Protein AF-A0A4Y9Y2D6-F1 (afdb_monomer_lite)

Secondary structure (DSSP, 8-state):
--PPPPPPP------GGG-----TTTTTTS-HHHHHHHHHHSS-------HHHHHHHHHHHHHHHHHHH--SS-HHHHHHHHHHHHHHHHH-THHHHHHHHHHHTTS-SS-------------------PPPPTT-SS-S-SS---HHHHHHHHHHHHHHHHHHHT-HHHHH-HHHHHHHHHHHHHTT----PPP----

Organism: NCBI:txid34475

Sequence (199 aa):
MSNPSDPRSDVFAVQDNATEHVDIGSQAEASGTEIIQSLTEQEEPSIALKKKEKQALKHEIFLKRLEASRSPYSKSHERRLKRKAKEQVAGGLGEMQAAIAALDDELPPAVVQSTTVQDDEEQPSKAKKARPTPGLIGEGKGAPLSKNQRKRALQLEKMRIPMIISNPEFASNPFQTIRTHAQNTLLKHEPSQKPSAEE

Radius of gyration: 34.87 Å; chains: 1; bounding box: 86×79×79 Å

pLDDT: mean 70.77, std 17.7, range [34.12, 96.62]

Structure (mmCIF, N/CA/C/O backbone):
data_AF-A0A4Y9Y2D6-F1
#
_entry.id   AF-A0A4Y9Y2D6-F1
#
loop_
_atom_site.group_PDB
_atom_site.id
_atom_site.type_symbol
_atom_site.label_atom_id
_atom_site.label_alt_id
_atom_site.label_comp_id
_atom_site.label_asym_id
_atom_site.label_entity_id
_atom_site.label_seq_id
_atom_site.pdbx_PDB_ins_code
_atom_site.Cartn_x
_atom_site.Cartn_y
_atom_site.Cartn_z
_atom_site.occupancy
_atom_site.B_iso_or_equiv
_atom_site.auth_seq_id
_atom_site.auth_comp_id
_atom_site.auth_asym_id
_atom_site.auth_atom_id
_atom_site.pdbx_PDB_model_num
ATOM 1 N N . MET A 1 1 ? -20.117 64.651 6.701 1.00 41.00 1 MET A N 1
ATOM 2 C CA . MET A 1 1 ? -20.734 63.383 6.259 1.00 41.00 1 MET A CA 1
ATOM 3 C C . MET A 1 1 ? -19.949 62.259 6.909 1.00 41.00 1 MET A C 1
ATOM 5 O O . MET A 1 1 ? -18.810 62.033 6.528 1.00 41.00 1 MET A O 1
ATOM 9 N N . SER A 1 2 ? -20.495 61.673 7.969 1.00 41.56 2 SER A N 1
ATOM 10 C CA . SER A 1 2 ? -19.844 60.683 8.833 1.00 41.56 2 SER A CA 1
ATOM 11 C C . SER A 1 2 ? -20.734 59.444 8.896 1.00 41.56 2 SER A C 1
ATOM 13 O O . SER A 1 2 ? -21.849 59.536 9.403 1.00 41.56 2 SER A O 1
ATOM 15 N N . ASN A 1 3 ? -20.257 58.318 8.367 1.00 43.16 3 ASN A N 1
ATOM 16 C CA . ASN A 1 3 ? -20.938 57.025 8.461 1.00 43.16 3 ASN A CA 1
ATOM 17 C C . ASN A 1 3 ? -20.405 56.270 9.691 1.00 43.16 3 ASN A C 1
ATOM 19 O O . ASN A 1 3 ? -19.185 56.113 9.783 1.00 43.16 3 ASN A O 1
ATOM 23 N N . PRO A 1 4 ? -21.254 55.784 10.613 1.00 55.84 4 PRO A N 1
ATOM 24 C CA . PRO A 1 4 ? -20.827 54.848 11.643 1.00 55.84 4 PRO A CA 1
ATOM 25 C C . PRO A 1 4 ? -20.831 53.409 11.102 1.00 55.84 4 PRO A C 1
ATOM 27 O O . PRO A 1 4 ? -21.734 52.994 10.379 1.00 55.84 4 PRO A O 1
ATOM 30 N N . SER A 1 5 ? -19.78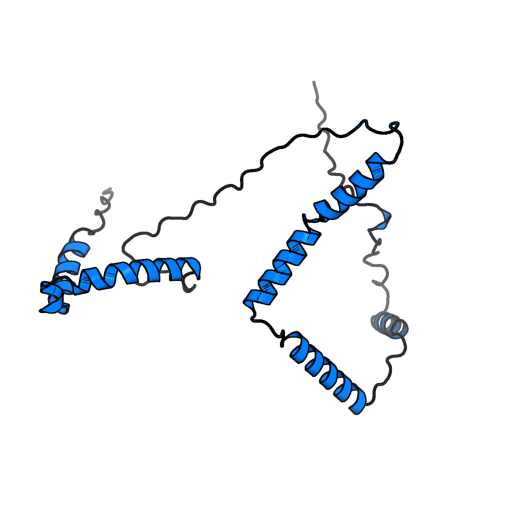0 52.666 11.437 1.00 50.03 5 SER A N 1
ATOM 31 C CA . SER A 1 5 ? -19.602 51.240 11.170 1.00 50.03 5 SER A CA 1
ATOM 32 C C . SER A 1 5 ? -20.243 50.402 12.281 1.00 50.03 5 SER A C 1
ATOM 34 O O . SER A 1 5 ? -19.804 50.503 13.426 1.00 50.03 5 SER A O 1
ATOM 36 N N . ASP A 1 6 ? -21.211 49.548 11.949 1.00 48.69 6 ASP A N 1
ATOM 37 C CA . ASP A 1 6 ? -21.728 48.521 12.865 1.00 48.69 6 ASP A CA 1
ATOM 38 C C . ASP A 1 6 ? -20.814 47.279 12.874 1.00 48.69 6 ASP A C 1
ATOM 40 O O . ASP A 1 6 ? -20.500 46.747 11.801 1.00 48.69 6 ASP A O 1
ATOM 44 N N . PRO A 1 7 ? -20.405 46.756 14.046 1.00 54.75 7 PRO A N 1
ATOM 45 C CA . PRO A 1 7 ? -19.805 45.433 14.145 1.00 54.75 7 PRO A CA 1
ATOM 46 C C . PRO A 1 7 ? -20.902 44.358 14.170 1.00 54.75 7 PRO A C 1
ATOM 48 O O . PRO A 1 7 ? -21.757 44.332 15.052 1.00 54.75 7 PRO A O 1
ATOM 51 N N . ARG A 1 8 ? -20.862 43.438 13.201 1.00 46.88 8 ARG A N 1
ATOM 52 C CA . ARG A 1 8 ? -21.678 42.217 13.202 1.00 46.88 8 ARG A CA 1
ATOM 53 C C . ARG A 1 8 ? -21.225 41.310 14.349 1.00 46.88 8 ARG A C 1
ATOM 55 O O . ARG A 1 8 ? -20.078 40.871 14.359 1.00 46.88 8 ARG A O 1
ATOM 62 N N . SER A 1 9 ? -22.114 41.037 15.298 1.00 54.09 9 SER A N 1
ATOM 63 C CA . SER A 1 9 ? -21.966 39.948 16.260 1.00 54.09 9 SER A CA 1
ATOM 64 C C . SER A 1 9 ? -22.439 38.645 15.614 1.00 54.09 9 SER A C 1
ATOM 66 O O . SER A 1 9 ? -23.603 38.507 15.242 1.00 54.09 9 SER A O 1
ATOM 68 N N . ASP A 1 10 ? -21.534 37.678 15.479 1.00 51.66 10 ASP A N 1
ATOM 69 C CA . ASP A 1 10 ? -21.894 36.309 15.114 1.00 51.66 10 ASP A CA 1
ATOM 70 C C . ASP A 1 10 ? -22.571 35.649 16.325 1.00 51.66 10 ASP A C 1
ATOM 72 O O . ASP A 1 10 ? -21.918 35.212 17.273 1.00 51.66 10 ASP A O 1
ATOM 76 N N . VAL A 1 11 ? -23.905 35.626 16.324 1.00 54.62 11 VAL A N 1
ATOM 77 C CA . VAL A 1 11 ? -24.706 34.906 17.321 1.00 54.62 11 VAL A CA 1
ATOM 78 C C . VAL A 1 11 ? -24.807 33.449 16.878 1.00 54.62 11 VAL A C 1
ATOM 80 O O . VAL A 1 11 ? -25.517 33.119 15.929 1.00 54.62 11 VAL A O 1
ATOM 83 N N . PHE A 1 12 ? -24.083 32.562 17.557 1.00 55.84 12 PHE A N 1
ATOM 84 C CA . PHE A 1 12 ? -24.253 31.121 17.397 1.00 55.84 12 PHE A CA 1
ATOM 85 C C . PHE A 1 12 ? -25.578 30.695 18.039 1.00 55.84 12 PHE A C 1
ATOM 87 O O . PHE A 1 12 ? -25.791 30.909 19.228 1.00 55.84 12 PHE A O 1
ATOM 94 N N . ALA A 1 13 ? -26.465 30.067 17.265 1.00 59.78 13 ALA A N 1
ATOM 95 C CA . ALA A 1 13 ? -27.694 29.466 17.775 1.00 59.78 13 ALA A CA 1
ATOM 96 C C . ALA A 1 13 ? -27.378 28.132 18.477 1.00 59.78 13 ALA A C 1
ATOM 98 O O . ALA A 1 13 ? -27.513 27.055 17.895 1.00 59.78 13 ALA A O 1
ATOM 99 N N . VAL A 1 14 ? -26.918 28.208 19.724 1.00 62.56 14 VAL A N 1
ATOM 100 C CA . VAL A 1 14 ? -26.847 27.072 20.652 1.00 62.56 14 VAL A CA 1
ATOM 101 C C . VAL A 1 14 ? -27.981 27.255 21.656 1.00 62.56 14 VAL A C 1
ATOM 103 O O . VAL A 1 14 ? -28.212 28.359 22.129 1.00 62.56 14 VAL A O 1
ATOM 106 N N . GLN A 1 15 ? -28.744 26.198 21.935 1.00 55.03 15 GLN A N 1
ATOM 107 C CA . GLN A 1 15 ? -29.788 26.251 22.960 1.00 55.03 15 GLN A CA 1
ATOM 108 C C . GLN A 1 15 ? -29.132 26.529 24.322 1.00 55.03 15 GLN A C 1
ATOM 110 O O . GLN A 1 15 ? -28.291 25.738 24.748 1.00 55.03 15 GLN A O 1
ATOM 115 N N . ASP A 1 16 ? -29.540 27.597 25.014 1.00 57.28 16 ASP A N 1
ATOM 116 C CA . ASP A 1 16 ? -28.961 28.018 26.306 1.00 57.28 16 ASP A CA 1
ATOM 117 C C . ASP A 1 16 ? -29.025 26.926 27.396 1.00 57.28 16 ASP A C 1
ATOM 119 O O . ASP A 1 16 ? -28.244 26.927 28.341 1.00 57.28 16 ASP A O 1
ATOM 123 N N . ASN A 1 17 ? -29.906 25.932 27.236 1.00 63.59 17 ASN A N 1
ATOM 124 C CA . ASN A 1 17 ? -30.019 24.781 28.139 1.00 63.59 17 ASN A CA 1
ATOM 125 C C . ASN A 1 17 ? -28.909 23.723 27.972 1.00 63.59 17 ASN A C 1
ATOM 127 O O . ASN A 1 17 ? -28.845 22.796 28.776 1.00 63.59 17 ASN A O 1
ATOM 131 N N . ALA A 1 18 ? -28.076 23.798 26.927 1.00 65.12 18 ALA A N 1
ATOM 132 C CA . ALA A 1 18 ? -27.038 22.800 26.639 1.00 65.12 18 ALA A CA 1
ATOM 133 C C . ALA A 1 18 ? -25.630 23.220 27.097 1.00 65.12 18 ALA A C 1
ATOM 135 O O . ALA A 1 18 ? -24.704 22.409 27.055 1.00 65.12 18 ALA A O 1
ATOM 136 N N . THR A 1 19 ? -25.447 24.473 27.517 1.00 63.69 19 THR A N 1
ATOM 137 C CA . THR A 1 19 ? -24.165 24.976 28.016 1.00 63.69 19 THR A CA 1
ATOM 138 C C . THR A 1 19 ? -24.203 25.060 29.534 1.00 63.69 19 THR A C 1
ATOM 140 O O . THR A 1 19 ? -24.780 25.988 30.095 1.00 63.69 19 THR A O 1
ATOM 143 N N . GLU A 1 20 ? -23.575 24.097 30.207 1.00 63.28 20 GLU A N 1
ATOM 144 C CA . GLU A 1 20 ? -23.273 24.229 31.631 1.00 63.28 20 GLU A CA 1
ATOM 145 C C . GLU A 1 20 ? -22.305 25.402 31.815 1.00 63.28 20 GLU A C 1
ATOM 147 O O . GLU A 1 20 ? -21.213 25.433 31.239 1.00 63.28 20 GLU A O 1
ATOM 152 N N . HIS A 1 21 ? -22.725 26.399 32.591 1.00 59.84 21 HIS A N 1
ATOM 153 C CA . HIS A 1 21 ? -21.857 27.493 32.990 1.00 59.84 21 HIS A CA 1
ATOM 154 C C . HIS A 1 21 ? -20.821 26.946 33.975 1.00 59.84 21 HIS A C 1
ATOM 156 O O . HIS A 1 21 ? -21.107 26.739 35.151 1.00 59.84 21 HIS A O 1
ATOM 162 N N . VAL A 1 22 ? -19.627 26.637 33.472 1.00 62.25 22 VAL A N 1
ATOM 163 C CA . VAL A 1 22 ? -18.501 26.226 34.309 1.00 62.25 22 VAL A CA 1
ATOM 164 C C . VAL A 1 22 ? -17.789 27.491 34.775 1.00 62.25 22 VAL A C 1
ATOM 166 O O . VAL A 1 22 ? -17.061 28.115 34.002 1.00 62.25 22 VAL A O 1
ATOM 169 N N . ASP A 1 23 ? -17.992 27.863 36.038 1.00 66.81 23 ASP A N 1
ATOM 170 C CA . ASP A 1 23 ? -17.242 28.935 36.695 1.00 66.81 23 ASP A CA 1
ATOM 171 C C . ASP A 1 23 ? -15.779 28.511 36.879 1.00 66.81 23 ASP A C 1
ATOM 173 O O . ASP A 1 23 ? -15.389 27.897 37.879 1.00 66.81 23 ASP A O 1
ATOM 177 N N . ILE A 1 24 ? -14.952 28.828 35.881 1.00 59.84 24 ILE A N 1
ATOM 178 C CA . ILE A 1 24 ? -13.504 28.613 35.909 1.00 59.84 24 ILE A CA 1
ATOM 179 C C . ILE A 1 24 ? -12.912 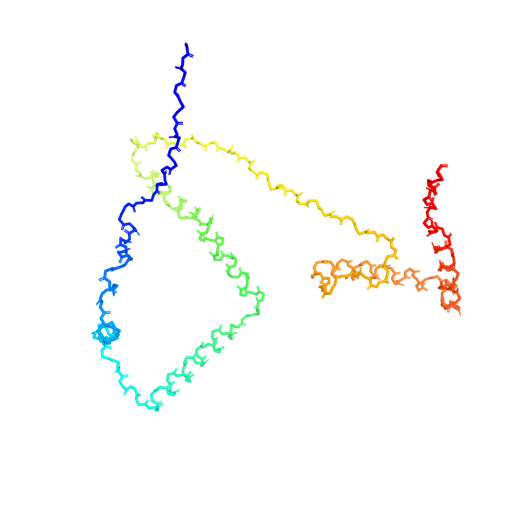29.576 36.947 1.00 59.84 24 ILE A C 1
ATOM 181 O O . ILE A 1 24 ? -12.649 30.738 36.653 1.00 59.84 24 ILE A O 1
ATOM 185 N N . GLY A 1 25 ? -12.714 29.092 38.174 1.00 60.19 25 GLY A N 1
ATOM 186 C CA . GLY A 1 25 ? -12.094 29.864 39.260 1.00 60.19 25 GLY A CA 1
ATOM 187 C C . GLY A 1 25 ? -12.785 29.755 40.618 1.00 60.19 25 GLY A C 1
ATOM 188 O O . GLY A 1 25 ? -12.219 30.204 41.609 1.00 60.19 25 GLY A O 1
ATOM 189 N N . SER A 1 26 ? -13.947 29.105 40.705 1.00 65.94 26 SER A N 1
ATOM 190 C CA . SER A 1 26 ? -14.673 28.901 41.971 1.00 65.94 26 SER A CA 1
ATOM 191 C C . SER A 1 26 ? -13.886 28.105 43.027 1.00 65.94 26 SER A C 1
ATOM 193 O O . SER A 1 26 ? -14.127 28.262 44.219 1.00 65.94 26 SER A O 1
ATOM 195 N N . GLN A 1 27 ? -12.895 27.307 42.614 1.00 59.59 27 GLN A N 1
ATOM 196 C CA . GLN A 1 27 ? -11.984 26.577 43.510 1.00 59.59 27 GLN A CA 1
ATOM 197 C C . GLN A 1 27 ? -10.567 27.174 43.580 1.00 59.59 27 GLN A C 1
ATOM 199 O O . GLN A 1 27 ? -9.660 26.523 44.092 1.00 59.59 27 GLN A O 1
ATOM 204 N N . ALA A 1 28 ? -10.337 28.393 43.074 1.00 63.78 28 ALA A N 1
ATOM 205 C CA . ALA A 1 28 ? -8.996 28.992 43.057 1.00 63.78 28 ALA A CA 1
ATOM 206 C C . ALA A 1 28 ? -8.426 29.263 44.464 1.00 63.78 28 ALA A C 1
ATOM 208 O O . ALA A 1 28 ? -7.208 29.295 44.629 1.00 63.78 28 ALA A O 1
ATOM 209 N N . GLU A 1 29 ? -9.294 29.432 45.466 1.00 68.56 29 GLU A N 1
ATOM 210 C CA . GLU A 1 29 ? -8.909 29.661 46.866 1.00 68.56 29 GLU A CA 1
ATOM 211 C C . GLU A 1 29 ? -8.957 28.393 47.733 1.00 68.56 29 GLU A C 1
ATOM 213 O O . GLU A 1 29 ? -8.516 28.420 48.882 1.00 68.56 29 GLU A O 1
ATOM 218 N N . ALA A 1 30 ? -9.465 27.277 47.199 1.00 65.06 30 ALA A N 1
ATOM 219 C CA . ALA A 1 30 ? -9.550 26.026 47.941 1.00 65.06 30 ALA A CA 1
ATOM 220 C C . ALA A 1 30 ? -8.155 25.406 48.092 1.00 65.06 30 ALA A C 1
ATOM 222 O O . ALA A 1 30 ? -7.378 25.313 47.133 1.00 65.06 30 ALA A O 1
ATOM 223 N N . SER A 1 31 ? -7.830 24.950 49.302 1.00 76.50 31 SER A N 1
ATOM 224 C CA . SER A 1 31 ? -6.572 24.242 49.534 1.00 76.50 31 SER A CA 1
ATOM 225 C C . SER A 1 31 ? -6.560 22.960 48.699 1.00 76.50 31 SER A C 1
ATOM 227 O O . SER A 1 31 ? -7.564 22.253 48.615 1.00 76.50 31 SER A O 1
ATOM 229 N N . GLY A 1 32 ? -5.412 22.597 48.116 1.00 73.56 32 GLY A N 1
ATOM 230 C CA . GLY A 1 32 ? -5.296 21.383 47.298 1.00 73.56 32 GLY A CA 1
ATOM 231 C C . GLY A 1 32 ? -5.778 20.110 48.014 1.00 73.56 32 GLY A C 1
ATOM 232 O O . GLY A 1 32 ? -6.244 19.178 47.366 1.00 73.56 32 GLY A O 1
ATOM 233 N N . THR A 1 33 ? -5.744 20.083 49.350 1.00 75.88 33 THR A N 1
ATOM 234 C CA . THR A 1 33 ? -6.304 18.993 50.163 1.00 75.88 33 THR A CA 1
ATOM 235 C C . THR A 1 33 ? -7.835 18.942 50.161 1.00 75.88 33 THR A C 1
ATOM 237 O O . THR A 1 33 ? -8.391 17.849 50.169 1.00 75.88 33 THR A O 1
ATOM 240 N N . GLU A 1 34 ? -8.518 20.087 50.116 1.00 74.38 34 GLU A N 1
ATOM 241 C CA . GLU A 1 34 ? -9.987 20.192 50.060 1.00 74.38 34 GLU A CA 1
ATOM 242 C C . GLU A 1 34 ? -10.515 19.818 48.669 1.00 74.38 34 GLU A C 1
ATOM 244 O O . GLU A 1 34 ? -11.533 19.138 48.538 1.00 74.38 34 GLU A O 1
ATOM 249 N N . ILE A 1 35 ? -9.770 20.172 47.618 1.00 73.94 35 ILE A N 1
ATOM 250 C CA . ILE A 1 35 ? -10.067 19.748 46.242 1.00 73.94 35 ILE A CA 1
ATOM 251 C C . ILE A 1 35 ? -9.952 18.220 46.126 1.00 73.94 35 ILE A C 1
ATOM 253 O O . ILE A 1 35 ? -10.820 17.566 45.555 1.00 73.94 35 ILE A O 1
ATOM 257 N N . ILE A 1 36 ? -8.917 17.618 46.724 1.00 76.69 36 ILE A N 1
ATOM 258 C CA . ILE A 1 36 ? -8.754 16.155 46.727 1.00 76.69 36 ILE A CA 1
ATOM 259 C C . ILE A 1 36 ? -9.864 15.471 47.543 1.00 76.69 36 ILE A C 1
ATOM 261 O O . ILE A 1 36 ? -10.370 14.436 47.108 1.00 76.69 36 ILE A O 1
ATOM 265 N N . GLN A 1 37 ? -10.266 16.040 48.687 1.00 76.94 37 GLN A N 1
ATOM 266 C CA . GLN A 1 37 ? -11.341 15.502 49.535 1.00 76.94 37 GLN A CA 1
ATOM 267 C C . GLN A 1 37 ? -12.720 15.586 48.870 1.00 76.94 37 GLN A C 1
ATOM 269 O O . GLN A 1 37 ? -13.441 14.593 48.851 1.00 76.94 37 GLN A O 1
ATOM 274 N N . SER A 1 38 ? -13.054 16.713 48.240 1.00 72.81 38 SER A N 1
ATOM 275 C CA . SER A 1 38 ? -14.325 16.864 47.513 1.00 72.81 38 SER A CA 1
ATOM 276 C C . SER A 1 38 ? -14.448 15.901 46.324 1.00 72.81 38 SER A C 1
ATOM 278 O O . SER A 1 38 ? -15.526 15.360 46.082 1.00 72.81 38 SER A O 1
ATOM 280 N N . LEU A 1 39 ? -13.340 15.600 45.635 1.00 70.94 39 LEU A N 1
ATOM 281 C CA . LEU A 1 39 ? -13.305 14.553 44.607 1.00 70.94 39 LEU A CA 1
ATOM 282 C C . LEU A 1 39 ? -13.460 13.135 45.176 1.00 70.94 39 LEU A C 1
ATOM 284 O O . LEU A 1 39 ? -14.005 12.272 44.494 1.00 70.94 39 LEU A O 1
ATOM 288 N N . THR A 1 40 ? -12.985 12.879 46.399 1.00 67.12 40 THR A N 1
ATOM 289 C CA . THR A 1 40 ? -13.116 11.556 47.035 1.00 67.12 40 THR A CA 1
ATOM 290 C C . THR A 1 40 ? -14.484 11.337 47.680 1.00 67.12 40 THR A C 1
ATOM 292 O O . THR A 1 40 ? -14.921 10.194 47.758 1.00 67.12 40 THR A O 1
ATOM 295 N N . GLU A 1 41 ? -15.188 12.395 48.093 1.00 64.44 41 GLU A N 1
ATOM 296 C CA . GLU A 1 41 ? -16.560 12.311 48.621 1.00 64.44 41 GLU A CA 1
ATOM 297 C C . GLU A 1 41 ? -17.631 12.116 47.534 1.00 64.44 41 GLU A C 1
ATOM 299 O O . GLU A 1 41 ? -18.691 11.564 47.824 1.00 64.44 41 GLU A O 1
ATOM 304 N N . GLN A 1 42 ? -17.367 12.514 46.283 1.00 58.25 42 GLN A N 1
ATOM 305 C CA . GLN A 1 42 ? -18.277 12.274 45.152 1.00 58.25 42 GLN A CA 1
ATOM 306 C C . GLN A 1 42 ? -18.095 10.904 44.474 1.00 58.25 42 GLN A C 1
ATOM 308 O O . GLN A 1 42 ? -18.924 10.512 43.650 1.00 58.25 42 GLN A O 1
ATOM 313 N N . GLU A 1 43 ? -17.048 10.149 44.812 1.00 55.75 43 GLU A N 1
ATOM 314 C CA . GLU A 1 43 ? -16.904 8.765 44.363 1.00 55.75 43 GLU A CA 1
ATOM 315 C C . GLU A 1 43 ? -17.763 7.849 45.253 1.00 55.75 43 GLU A C 1
ATOM 317 O O . GLU A 1 43 ? -17.357 7.430 46.338 1.00 55.75 43 GLU A O 1
ATOM 322 N N . GLU A 1 44 ? -18.973 7.544 44.766 1.00 56.50 44 GLU A N 1
ATOM 323 C CA . GLU A 1 44 ? -19.799 6.385 45.149 1.00 56.50 44 GLU A CA 1
ATOM 324 C C . GLU A 1 44 ? -18.936 5.204 45.631 1.00 56.50 44 GLU A C 1
ATOM 326 O O . GLU A 1 44 ? -17.879 4.950 45.041 1.00 56.50 44 GLU A O 1
ATOM 331 N N . PRO A 1 45 ? -19.374 4.449 46.663 1.00 51.72 45 PRO A N 1
ATOM 332 C CA . PRO A 1 45 ? -18.537 3.508 47.395 1.00 51.72 45 PRO A CA 1
ATOM 333 C C . PRO A 1 45 ? -17.831 2.582 46.419 1.00 51.72 45 PRO A C 1
ATOM 335 O O . PRO A 1 45 ? -18.436 1.664 45.859 1.00 51.72 45 PRO A O 1
ATOM 338 N N . SER A 1 46 ? -16.539 2.846 46.205 1.00 54.78 46 SER A N 1
ATOM 339 C CA . SER A 1 46 ? -15.719 2.018 45.342 1.00 54.78 46 SER A CA 1
ATOM 340 C C . SER A 1 46 ? -15.796 0.611 45.911 1.00 54.78 46 SER A C 1
ATOM 342 O O . SER A 1 46 ? -15.269 0.312 46.985 1.00 54.78 46 SER A O 1
ATOM 344 N N . ILE A 1 47 ? -16.561 -0.250 45.237 1.00 62.78 47 ILE A N 1
ATOM 345 C CA . ILE A 1 47 ? -16.716 -1.641 45.630 1.00 62.78 47 ILE A CA 1
ATOM 346 C C . ILE A 1 47 ? -15.285 -2.150 45.704 1.00 62.78 47 ILE A C 1
ATOM 348 O O . ILE A 1 47 ? -14.575 -2.180 44.693 1.00 62.78 47 ILE A O 1
ATOM 352 N N . ALA A 1 48 ? -14.822 -2.437 46.921 1.00 68.38 48 ALA A N 1
ATOM 353 C CA . ALA A 1 48 ? -13.459 -2.852 47.195 1.00 68.38 48 ALA A CA 1
ATOM 354 C C . ALA A 1 48 ? -13.302 -4.289 46.690 1.00 68.38 48 ALA A C 1
ATOM 356 O O . ALA A 1 48 ? -13.210 -5.245 47.458 1.00 68.38 48 ALA A O 1
ATOM 357 N N . LEU A 1 49 ? -13.337 -4.436 45.365 1.00 73.94 49 LEU A N 1
ATOM 358 C CA . LEU A 1 49 ? -13.323 -5.706 44.675 1.00 73.94 49 LEU A CA 1
ATOM 359 C C . LEU A 1 49 ? -12.038 -6.410 45.067 1.00 73.94 49 LEU A C 1
ATOM 361 O O . LEU A 1 49 ? -10.926 -5.873 44.902 1.00 73.94 49 LEU A O 1
ATOM 365 N N . LYS A 1 50 ? -12.187 -7.626 45.583 1.00 85.94 50 LYS A N 1
ATOM 366 C CA . LYS A 1 50 ? -11.043 -8.459 45.939 1.00 85.94 50 LYS A CA 1
ATOM 367 C C . LYS A 1 50 ? -10.193 -8.638 44.684 1.00 85.94 50 LYS A C 1
ATOM 369 O O . LYS A 1 50 ? -10.703 -8.689 43.565 1.00 85.94 50 LYS A O 1
ATOM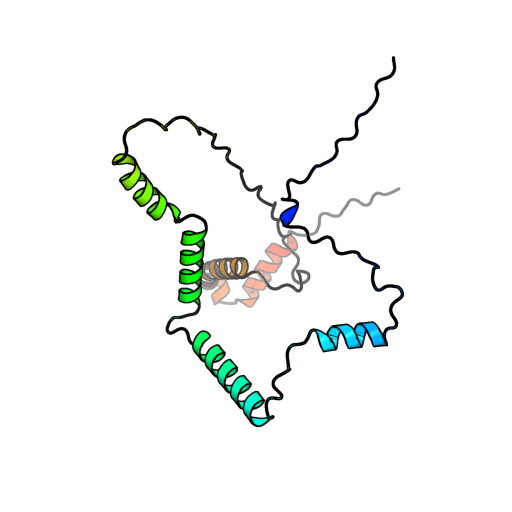 374 N N . LYS A 1 51 ? -8.871 -8.774 44.839 1.00 88.62 51 LYS A N 1
ATOM 375 C CA . LYS A 1 51 ? -7.950 -8.937 43.692 1.00 88.62 51 LYS A CA 1
ATOM 376 C C . LYS A 1 51 ? -8.410 -10.041 42.722 1.00 88.62 51 LYS A C 1
ATOM 378 O O . LYS A 1 51 ? -8.267 -9.881 41.514 1.00 88.62 51 LYS A O 1
ATOM 383 N N . LYS A 1 52 ? -9.021 -11.108 43.255 1.00 91.12 52 LYS A N 1
ATOM 384 C CA . LYS A 1 52 ? -9.628 -12.204 42.484 1.00 91.12 52 LYS A CA 1
ATOM 385 C C . LYS A 1 52 ? -10.818 -11.757 41.627 1.00 91.12 52 LYS A C 1
ATOM 387 O O . LYS A 1 52 ? -10.878 -12.120 40.461 1.00 91.12 52 LYS A O 1
ATOM 392 N N . GLU A 1 53 ? -11.715 -10.935 42.162 1.00 88.75 53 GLU A N 1
ATOM 393 C CA . GLU A 1 53 ? -12.870 -10.392 41.430 1.00 88.75 53 GLU A CA 1
ATOM 394 C C . GLU A 1 53 ? -12.409 -9.438 40.324 1.00 88.75 53 GLU A C 1
ATOM 396 O O . GLU A 1 53 ? -12.845 -9.554 39.182 1.00 88.75 53 GLU A O 1
ATOM 401 N N . LYS A 1 54 ? -11.426 -8.571 40.609 1.00 90.88 54 LYS A N 1
ATOM 402 C CA . LYS A 1 54 ? -10.816 -7.706 39.581 1.00 90.88 54 LYS A CA 1
ATOM 403 C C . LYS A 1 54 ? -10.174 -8.522 38.457 1.00 90.88 54 LYS A C 1
ATOM 405 O O . LYS A 1 54 ? -10.260 -8.139 37.293 1.00 90.88 54 LYS A O 1
ATOM 410 N N . GLN A 1 55 ? -9.511 -9.630 38.786 1.00 93.19 55 GLN A N 1
ATOM 411 C CA . GLN A 1 55 ? -8.909 -10.517 37.791 1.00 93.19 55 GLN A CA 1
ATOM 412 C C . GLN A 1 55 ? -9.970 -11.250 36.960 1.00 93.19 55 GLN A C 1
ATOM 414 O O . GLN A 1 55 ? -9.821 -11.323 35.742 1.00 93.19 55 GLN A O 1
ATOM 419 N N . ALA A 1 56 ? -11.043 -11.733 37.591 1.00 93.31 56 ALA A N 1
ATOM 420 C CA . ALA A 1 56 ? -12.165 -12.370 36.905 1.00 93.31 56 ALA A CA 1
ATOM 421 C C . ALA A 1 56 ? -12.848 -11.399 35.933 1.00 93.31 56 ALA A C 1
ATOM 423 O O . ALA A 1 56 ? -12.984 -11.716 34.756 1.00 93.31 56 ALA A O 1
ATOM 424 N N . LEU A 1 57 ? -13.139 -10.172 36.370 1.00 91.38 57 LEU A N 1
ATOM 425 C CA . LEU A 1 57 ? -13.719 -9.135 35.511 1.00 91.38 57 LEU A CA 1
ATOM 426 C C . LEU A 1 57 ? -12.807 -8.791 34.330 1.00 91.38 57 LEU A C 1
ATOM 428 O O . LEU A 1 57 ? -13.270 -8.696 33.196 1.00 91.38 57 LEU A O 1
ATOM 432 N N . LYS A 1 58 ? -11.493 -8.660 34.557 1.00 94.38 58 LYS A N 1
ATOM 433 C CA . LYS A 1 58 ? -10.528 -8.450 33.464 1.00 94.38 58 LYS A CA 1
ATOM 434 C C . LYS A 1 58 ? -10.548 -9.603 32.463 1.00 94.38 58 LYS A C 1
ATOM 436 O O . LYS A 1 58 ? -10.518 -9.358 31.259 1.00 94.38 58 LYS A O 1
ATOM 441 N N . HIS A 1 59 ? -10.592 -10.837 32.955 1.00 95.12 59 HIS A N 1
ATOM 442 C CA . HIS A 1 59 ? -10.640 -12.029 32.119 1.00 95.12 59 HIS A CA 1
ATOM 443 C C . HIS A 1 59 ? -11.942 -12.104 31.308 1.00 95.12 59 HIS A C 1
ATOM 445 O O . HIS A 1 59 ? -11.896 -12.320 30.099 1.00 95.12 59 HIS A O 1
ATOM 451 N N . GLU A 1 60 ? -13.092 -11.839 31.925 1.00 94.12 60 GLU A N 1
ATOM 452 C CA . GLU A 1 60 ? -14.390 -11.817 31.244 1.00 94.12 60 GLU A CA 1
ATOM 453 C C . GLU A 1 60 ? -14.483 -10.707 30.194 1.00 94.12 60 GLU A C 1
ATOM 455 O O . GLU A 1 60 ? -14.935 -10.949 29.076 1.00 94.12 60 GLU A O 1
ATOM 460 N N . ILE A 1 61 ? -14.013 -9.497 30.509 1.00 91.94 61 ILE A N 1
ATOM 461 C CA . ILE A 1 61 ? -13.960 -8.386 29.546 1.00 91.94 61 ILE A CA 1
ATOM 462 C C . ILE A 1 61 ? -13.050 -8.750 28.368 1.00 91.94 61 ILE A C 1
ATOM 464 O O . ILE A 1 61 ? -13.370 -8.456 27.214 1.00 91.94 61 ILE A O 1
ATOM 468 N N . PHE A 1 62 ? -11.922 -9.408 28.640 1.00 91.88 62 PHE A N 1
ATOM 469 C CA . PHE A 1 62 ? -11.008 -9.865 27.602 1.00 91.88 62 PHE A CA 1
ATOM 470 C C . PHE A 1 62 ? -11.648 -10.925 26.696 1.00 91.88 62 PHE A C 1
ATOM 472 O O . PHE A 1 62 ? -11.568 -10.789 25.474 1.00 91.88 62 PHE A O 1
ATOM 479 N N . LEU A 1 63 ? -12.341 -11.918 27.261 1.00 91.25 63 LEU A N 1
ATOM 480 C CA . LEU A 1 63 ? -13.080 -12.919 26.487 1.00 91.25 63 LEU A CA 1
ATOM 481 C C . LEU A 1 63 ? -14.183 -12.281 25.642 1.00 91.25 63 LEU A C 1
ATOM 483 O O . LEU A 1 63 ? -14.216 -12.507 24.436 1.0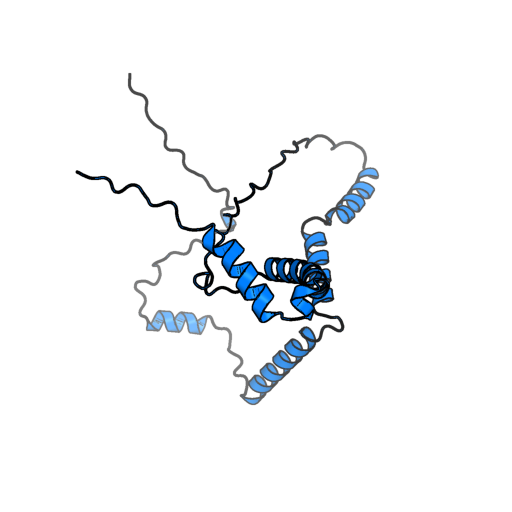0 91.25 63 LEU A O 1
ATOM 487 N N . LYS A 1 64 ? -14.992 -11.385 26.218 1.00 87.00 64 LYS A N 1
ATOM 488 C CA . LYS A 1 64 ? -16.016 -10.631 25.475 1.00 87.00 64 LYS A CA 1
ATOM 489 C C . LYS A 1 64 ? -15.411 -9.821 24.327 1.00 87.00 64 LYS A C 1
ATOM 491 O O . LYS A 1 64 ? -15.978 -9.764 23.240 1.00 87.00 64 LYS A O 1
ATOM 496 N N . ARG A 1 65 ? -14.233 -9.217 24.524 1.00 84.81 65 ARG A N 1
ATOM 497 C CA . ARG A 1 65 ? -13.512 -8.491 23.464 1.00 84.81 65 ARG A CA 1
ATOM 498 C C . ARG A 1 65 ? -13.005 -9.428 22.368 1.00 84.81 65 ARG A C 1
ATOM 500 O O . ARG A 1 65 ? -13.067 -9.065 21.192 1.00 84.81 65 ARG A O 1
ATOM 507 N N . LEU A 1 66 ? -12.501 -10.606 22.732 1.00 81.12 66 LEU A N 1
ATOM 508 C CA . LEU A 1 66 ? -12.082 -11.618 21.767 1.00 81.12 66 LEU A CA 1
ATOM 509 C C . LEU A 1 66 ? -13.275 -12.152 20.974 1.00 81.12 66 LEU A C 1
ATOM 511 O O . LEU A 1 66 ? -13.189 -12.215 19.750 1.00 81.12 66 LEU A O 1
ATOM 515 N N . GLU A 1 67 ? -14.389 -12.451 21.632 1.00 79.69 67 GLU A N 1
ATOM 516 C CA . GLU A 1 67 ? -15.637 -12.893 21.006 1.00 79.69 67 GLU A CA 1
ATOM 517 C C . GLU A 1 67 ? -16.218 -11.820 20.079 1.00 79.69 67 GLU A C 1
ATOM 519 O O . GLU A 1 67 ? -16.529 -12.115 18.928 1.00 79.69 67 GLU A O 1
ATOM 524 N N . ALA A 1 68 ? -16.240 -10.553 20.505 1.00 71.56 68 ALA A N 1
ATOM 525 C CA . ALA A 1 68 ? -16.642 -9.432 19.653 1.00 71.56 68 ALA A CA 1
ATOM 526 C C . ALA A 1 68 ? -15.712 -9.253 18.437 1.00 71.56 68 ALA A C 1
ATOM 528 O O . ALA A 1 68 ? -16.158 -8.868 17.356 1.00 71.56 68 ALA A O 1
ATOM 529 N N . SER A 1 69 ? -14.415 -9.546 18.587 1.00 65.25 69 SER A N 1
ATOM 530 C CA . SER A 1 69 ? -13.461 -9.541 17.468 1.00 65.25 69 SER A CA 1
ATOM 531 C C . SER A 1 69 ? -13.571 -10.778 16.569 1.00 65.25 69 SER A C 1
ATOM 533 O O . SER A 1 69 ? -13.139 -10.747 15.414 1.00 65.25 69 SER A O 1
ATOM 535 N N . ARG A 1 70 ? -14.177 -11.855 17.078 1.00 66.75 70 ARG A N 1
ATOM 536 C CA . ARG A 1 70 ? -14.446 -13.110 16.378 1.00 66.75 70 ARG A CA 1
ATOM 537 C C . ARG A 1 70 ? -15.827 -13.039 15.732 1.00 66.75 70 ARG A C 1
ATOM 539 O O . ARG A 1 70 ? -16.673 -13.905 15.922 1.00 66.75 70 ARG A O 1
ATOM 546 N N . SER A 1 71 ? -16.046 -11.994 14.935 1.00 64.12 71 SER A N 1
ATOM 547 C CA . SER A 1 71 ? -17.194 -11.971 14.036 1.00 64.12 71 SER A CA 1
ATOM 548 C C . SER A 1 71 ? -17.121 -13.216 13.135 1.00 64.12 71 SER A C 1
ATOM 550 O O . SER A 1 71 ? -16.057 -13.479 12.566 1.00 64.12 71 SER A O 1
ATOM 552 N N . PRO A 1 72 ? -18.213 -13.990 12.983 1.00 71.50 72 PRO A N 1
ATOM 553 C CA . PRO A 1 72 ? -18.241 -15.201 12.155 1.00 71.50 72 PRO A CA 1
ATOM 554 C C . PRO A 1 72 ? -17.961 -14.925 10.670 1.00 71.50 72 PRO A C 1
ATOM 556 O O . PRO A 1 72 ? -17.759 -15.850 9.888 1.00 71.50 72 PRO A O 1
ATOM 559 N N . TYR A 1 73 ? -17.908 -13.653 10.275 1.00 70.44 73 TYR A N 1
ATOM 560 C CA . TYR A 1 73 ? -17.613 -13.225 8.922 1.00 70.44 73 TYR A CA 1
ATOM 561 C C . TYR A 1 73 ? -16.324 -12.402 8.846 1.00 70.44 73 TYR A C 1
ATOM 563 O O . TYR A 1 73 ? -15.884 -11.757 9.794 1.00 70.44 73 TYR A O 1
ATOM 571 N N . SER A 1 74 ? -15.708 -12.401 7.662 1.00 82.62 74 SER A N 1
ATOM 572 C CA . SER A 1 74 ? -14.458 -11.677 7.408 1.00 82.62 74 SER A CA 1
ATOM 573 C C . SER A 1 74 ? -14.552 -10.172 7.724 1.00 82.62 74 SER A C 1
ATOM 575 O O . SER A 1 74 ? -15.605 -9.551 7.573 1.00 82.62 74 SER A O 1
ATOM 577 N N . LYS A 1 75 ? -13.411 -9.528 8.025 1.00 82.19 75 LYS A N 1
ATOM 578 C CA . LYS A 1 75 ? -13.291 -8.061 8.231 1.00 82.19 75 LYS A CA 1
ATOM 579 C C . LYS A 1 75 ? -13.930 -7.212 7.117 1.00 82.19 75 LYS A C 1
ATOM 581 O O . LYS A 1 75 ? -14.290 -6.056 7.336 1.00 82.19 75 LYS A O 1
ATOM 586 N N . SER A 1 76 ? -14.035 -7.749 5.897 1.00 83.69 76 SER A N 1
ATOM 587 C CA . SER A 1 76 ? -14.712 -7.074 4.784 1.00 83.69 76 SER A CA 1
ATOM 588 C C . SER A 1 76 ? -16.230 -7.040 4.970 1.00 83.69 76 SER A C 1
ATOM 590 O O . SER A 1 76 ? -16.846 -6.007 4.710 1.00 83.69 76 SER A O 1
ATOM 592 N N . HIS A 1 77 ? -16.820 -8.132 5.453 1.00 83.25 77 HIS A N 1
ATOM 593 C CA . HIS A 1 77 ? -18.248 -8.228 5.730 1.00 83.25 77 HIS A CA 1
ATOM 594 C C . HIS A 1 77 ? -18.658 -7.287 6.865 1.00 83.25 77 HIS A C 1
ATOM 596 O O . HIS A 1 77 ? -19.608 -6.527 6.708 1.00 83.25 77 HIS A O 1
ATOM 602 N N . GLU A 1 78 ? -17.871 -7.219 7.940 1.00 82.25 78 GLU A N 1
ATOM 603 C CA . GLU A 1 78 ? -18.115 -6.281 9.043 1.00 82.25 78 GLU A CA 1
ATOM 604 C C . GLU A 1 78 ? -18.073 -4.815 8.571 1.00 82.25 78 GLU A C 1
ATOM 606 O O . GLU A 1 78 ? -18.938 -4.010 8.914 1.00 82.25 78 GLU A O 1
ATOM 611 N N . ARG A 1 79 ? -17.111 -4.460 7.703 1.00 86.75 79 ARG A N 1
ATOM 612 C CA . ARG A 1 79 ? -17.069 -3.126 7.079 1.00 86.75 79 ARG A CA 1
ATOM 613 C C . ARG A 1 79 ? -18.291 -2.849 6.209 1.00 86.75 79 ARG A C 1
ATOM 615 O O . ARG A 1 79 ? -18.739 -1.708 6.173 1.00 86.75 79 ARG A O 1
ATOM 622 N N . ARG A 1 80 ? -18.802 -3.853 5.491 1.00 86.88 80 ARG A N 1
ATOM 623 C CA . ARG A 1 80 ? -20.020 -3.718 4.679 1.00 86.88 80 ARG A CA 1
ATOM 624 C C . ARG A 1 80 ? -21.252 -3.535 5.561 1.00 86.88 80 ARG A C 1
ATOM 626 O O . ARG A 1 80 ? -22.025 -2.633 5.277 1.00 86.88 80 ARG A O 1
ATOM 633 N N . LEU A 1 81 ? -21.394 -4.304 6.642 1.00 85.81 81 LEU A N 1
ATOM 634 C CA . LEU A 1 81 ? -22.486 -4.141 7.607 1.00 85.81 81 LEU A CA 1
ATOM 635 C C . LEU A 1 81 ? -22.452 -2.765 8.276 1.00 85.81 81 LEU A C 1
ATOM 637 O O . LEU A 1 81 ? -23.471 -2.093 8.315 1.00 85.81 81 LEU A O 1
ATOM 641 N N . LYS A 1 82 ? -21.277 -2.290 8.710 1.00 86.62 82 LYS A N 1
ATOM 642 C CA . LYS A 1 82 ? -21.129 -0.941 9.287 1.00 86.62 82 LYS A CA 1
ATOM 643 C C . LYS A 1 82 ? -21.454 0.173 8.292 1.00 86.62 82 LYS A C 1
ATOM 645 O O . LYS A 1 82 ? -22.006 1.189 8.692 1.00 86.62 82 LYS A O 1
ATOM 650 N N . ARG A 1 83 ? -21.122 -0.003 7.007 1.00 88.12 83 ARG A N 1
ATOM 651 C CA . ARG A 1 83 ? -21.530 0.941 5.953 1.00 88.12 83 ARG A CA 1
ATOM 652 C C . ARG A 1 83 ? -23.037 0.922 5.743 1.00 88.12 83 ARG A C 1
ATOM 654 O O . ARG A 1 83 ? -23.628 1.981 5.838 1.00 88.12 83 ARG A O 1
ATOM 661 N N . LYS A 1 84 ? -23.641 -0.259 5.584 1.00 84.94 84 LYS A N 1
ATOM 662 C CA . LYS A 1 84 ? -25.097 -0.410 5.452 1.00 84.94 84 LYS A CA 1
ATOM 663 C C . LYS A 1 84 ? -25.852 0.184 6.640 1.00 84.94 84 LYS A C 1
ATOM 665 O O . LYS A 1 84 ? -26.773 0.952 6.436 1.00 84.94 84 LYS A O 1
ATOM 670 N N . ALA A 1 85 ? -25.424 -0.111 7.866 1.00 83.38 85 ALA A N 1
ATOM 671 C CA . ALA A 1 85 ? -26.033 0.447 9.071 1.00 83.38 85 ALA A CA 1
ATOM 672 C C . ALA A 1 85 ? -25.893 1.977 9.123 1.00 83.38 85 ALA A C 1
ATOM 674 O O . ALA A 1 85 ? -26.835 2.678 9.470 1.00 83.38 85 ALA A O 1
ATOM 675 N N . LYS A 1 86 ? -24.731 2.520 8.733 1.00 84.25 86 LYS A N 1
ATOM 676 C CA . LYS A 1 86 ? -24.529 3.972 8.669 1.00 84.25 86 LYS A CA 1
ATOM 677 C C . LYS A 1 86 ? -25.356 4.626 7.559 1.00 84.25 86 LYS A C 1
ATOM 679 O O . LYS A 1 86 ? -25.872 5.711 7.773 1.00 84.25 86 LYS A O 1
ATOM 684 N N . GLU A 1 87 ? -25.488 3.980 6.405 1.00 81.69 87 GLU A N 1
ATOM 685 C CA . GLU A 1 87 ? -26.349 4.417 5.300 1.00 81.69 87 GLU A CA 1
ATOM 686 C C . GLU A 1 87 ? -27.825 4.392 5.722 1.00 81.69 87 GLU A C 1
ATOM 688 O O . GLU A 1 87 ? -28.540 5.353 5.464 1.00 81.69 87 GLU A O 1
ATOM 693 N N . GLN A 1 88 ? -28.252 3.370 6.468 1.00 78.44 88 GLN A N 1
ATOM 694 C CA . GLN A 1 88 ? -29.602 3.287 7.028 1.00 78.44 88 GLN A CA 1
ATOM 695 C C . GLN A 1 88 ? -29.901 4.424 8.015 1.00 78.44 88 GLN A C 1
ATOM 697 O O . GLN A 1 88 ? -30.962 5.031 7.938 1.00 78.44 88 GLN A O 1
ATOM 702 N N . VAL A 1 89 ? -28.957 4.769 8.894 1.00 73.62 89 VAL A N 1
ATOM 703 C CA . VAL A 1 89 ? -29.144 5.850 9.881 1.00 73.62 89 VAL A CA 1
ATOM 704 C C . VAL A 1 89 ? -28.998 7.248 9.264 1.00 73.62 89 VAL A C 1
ATOM 706 O O . VAL A 1 89 ? -29.705 8.163 9.668 1.00 73.62 89 VAL A O 1
ATOM 709 N N . ALA A 1 90 ? -28.095 7.435 8.296 1.00 72.94 90 ALA A N 1
ATOM 710 C CA . ALA A 1 90 ? -27.806 8.750 7.711 1.00 72.94 90 ALA A CA 1
ATOM 711 C C . ALA A 1 90 ? -28.667 9.105 6.484 1.00 72.94 90 ALA A C 1
ATOM 713 O O . ALA A 1 90 ? -28.711 10.268 6.105 1.00 72.94 90 ALA A O 1
ATOM 714 N N . GLY A 1 91 ? -29.327 8.131 5.850 1.00 67.25 91 GLY A N 1
ATOM 715 C CA . GLY A 1 91 ? -30.147 8.363 4.653 1.00 67.25 91 GLY A CA 1
ATOM 716 C C . GLY A 1 91 ? -31.186 7.278 4.357 1.00 67.25 91 GLY A C 1
ATOM 717 O O . GLY A 1 91 ? -31.821 7.319 3.311 1.00 67.25 91 GLY A O 1
ATOM 718 N N . GLY A 1 92 ? -31.375 6.304 5.252 1.00 65.38 92 GLY A N 1
ATOM 719 C CA . GLY A 1 92 ? -32.336 5.208 5.096 1.00 65.38 92 GLY A CA 1
ATOM 720 C C . GLY A 1 92 ? -33.635 5.399 5.873 1.00 65.38 92 GLY A C 1
ATOM 721 O O . GLY A 1 92 ? -34.370 4.435 6.056 1.00 65.38 92 GLY A O 1
ATOM 722 N N . LEU A 1 93 ? -33.949 6.626 6.302 1.00 68.94 93 LEU A N 1
ATOM 723 C CA . LEU A 1 93 ? -35.264 6.954 6.862 1.00 68.94 93 LEU A CA 1
ATOM 724 C C . LEU A 1 93 ? -36.387 6.864 5.814 1.00 68.94 93 LEU A C 1
ATOM 726 O O . LEU A 1 93 ? -37.545 6.956 6.192 1.00 68.94 93 LEU A O 1
ATOM 730 N N . GLY A 1 94 ? -36.074 6.658 4.529 1.00 72.69 94 GLY A N 1
ATOM 731 C CA . GLY A 1 94 ? -37.060 6.560 3.450 1.00 72.69 94 GLY A CA 1
ATOM 732 C C . GLY A 1 94 ? -38.114 5.470 3.669 1.00 72.69 94 GLY A C 1
ATOM 733 O O . GLY A 1 94 ? -39.273 5.683 3.344 1.00 72.69 94 GLY A O 1
ATOM 734 N N . GLU A 1 95 ? -37.758 4.339 4.286 1.00 71.88 95 GLU A N 1
ATOM 735 C CA . GLU A 1 95 ? -38.729 3.280 4.614 1.00 71.88 95 GLU A CA 1
ATOM 736 C C . GLU A 1 95 ? -39.680 3.703 5.748 1.00 71.88 95 GLU A C 1
ATOM 738 O O . GLU A 1 95 ? -40.872 3.413 5.696 1.00 71.88 95 GLU A O 1
ATOM 743 N N . MET A 1 96 ? -39.184 4.454 6.740 1.00 70.69 96 MET A N 1
ATOM 744 C CA . MET A 1 96 ? -40.027 5.039 7.790 1.00 70.69 96 MET A CA 1
ATOM 745 C C . MET A 1 96 ? -40.865 6.203 7.261 1.00 70.69 96 MET A C 1
ATOM 747 O O . MET A 1 96 ? -42.031 6.307 7.609 1.00 70.69 96 MET A O 1
ATOM 751 N N . GLN A 1 97 ? -40.312 7.043 6.387 1.00 72.75 97 GLN A N 1
ATOM 752 C CA . GLN A 1 97 ? -41.046 8.117 5.716 1.00 72.75 97 GLN A CA 1
ATOM 753 C C . GLN A 1 97 ? -42.147 7.557 4.811 1.00 72.75 97 GLN A C 1
ATOM 755 O O . GLN A 1 97 ? -43.247 8.088 4.818 1.00 72.75 97 GLN A O 1
ATOM 760 N N . ALA A 1 98 ? -41.895 6.456 4.098 1.00 77.81 98 ALA A N 1
ATOM 761 C CA . ALA A 1 98 ? -42.909 5.769 3.301 1.00 77.81 98 ALA A CA 1
ATOM 762 C C . ALA A 1 98 ? -44.003 5.135 4.175 1.00 77.81 98 ALA A C 1
ATOM 764 O O . ALA A 1 98 ? -45.178 5.214 3.829 1.00 77.81 98 ALA A O 1
ATOM 765 N N . ALA A 1 99 ? -43.641 4.548 5.321 1.00 75.31 99 ALA A N 1
ATOM 766 C CA . ALA A 1 99 ? -44.616 4.022 6.278 1.00 75.31 99 ALA A CA 1
ATOM 767 C C . ALA A 1 99 ? -45.448 5.135 6.942 1.00 75.31 99 ALA A C 1
ATOM 769 O O . ALA A 1 99 ? -46.642 4.952 7.155 1.00 75.31 99 ALA A O 1
ATOM 770 N N . ILE A 1 100 ? -44.840 6.289 7.239 1.00 75.44 100 ILE A N 1
ATOM 771 C CA . ILE A 1 100 ? -45.538 7.471 7.766 1.00 75.44 100 ILE A CA 1
ATOM 772 C C . ILE A 1 100 ? -46.458 8.063 6.693 1.00 75.44 100 ILE A C 1
ATOM 774 O O . ILE A 1 100 ? -47.614 8.319 6.992 1.00 75.44 100 ILE A O 1
ATOM 778 N N . ALA A 1 101 ? -45.998 8.206 5.447 1.00 78.12 101 ALA A N 1
ATOM 779 C CA . ALA A 1 101 ? -46.814 8.708 4.339 1.00 78.12 101 ALA A CA 1
ATOM 780 C C . ALA A 1 101 ? -48.028 7.807 4.051 1.00 78.12 101 ALA A C 1
ATOM 782 O O . ALA A 1 101 ? -49.123 8.306 3.828 1.00 78.12 101 ALA A O 1
ATOM 783 N N . ALA A 1 102 ? -47.862 6.484 4.139 1.00 75.81 102 ALA A N 1
ATOM 784 C CA . ALA A 1 102 ? -48.970 5.540 3.990 1.00 75.81 102 ALA A CA 1
ATOM 785 C C . ALA A 1 102 ? -50.016 5.636 5.121 1.00 75.81 102 ALA A C 1
ATOM 787 O O . ALA A 1 102 ? -51.163 5.257 4.909 1.00 75.81 102 ALA A O 1
ATOM 788 N N . LEU A 1 103 ? -49.630 6.123 6.308 1.00 71.50 103 LEU A N 1
ATOM 789 C CA . LEU A 1 103 ? -50.555 6.432 7.407 1.00 71.50 103 LEU A CA 1
ATOM 790 C C . LEU A 1 103 ? -51.171 7.834 7.266 1.00 71.50 103 LEU A C 1
ATOM 792 O O . LEU A 1 103 ? -52.292 8.055 7.715 1.00 71.50 103 LEU A O 1
ATOM 796 N N . ASP A 1 104 ? -50.451 8.769 6.644 1.00 63.50 104 ASP A N 1
ATOM 797 C CA . ASP A 1 104 ? -50.903 10.144 6.394 1.00 63.50 104 ASP A CA 1
ATOM 798 C C . ASP A 1 104 ? -52.000 10.193 5.312 1.00 63.50 104 ASP A C 1
ATOM 800 O O . ASP A 1 104 ? -52.943 10.973 5.421 1.00 63.50 104 ASP A O 1
ATOM 804 N N . ASP A 1 105 ? -51.955 9.282 4.331 1.00 60.28 105 ASP A N 1
ATOM 805 C CA . ASP A 1 105 ? -53.015 9.087 3.325 1.00 60.28 105 ASP A CA 1
ATOM 806 C C . ASP A 1 105 ? -54.354 8.593 3.926 1.00 60.28 105 ASP A C 1
ATOM 808 O O . ASP A 1 105 ? -55.395 8.656 3.266 1.00 60.28 105 ASP A O 1
ATOM 812 N N . GLU A 1 106 ? -54.362 8.118 5.179 1.00 57.84 106 GLU A N 1
ATOM 813 C CA . GLU A 1 106 ? -55.573 7.699 5.905 1.00 57.84 106 GLU A CA 1
ATOM 814 C C . GLU A 1 106 ? -56.177 8.835 6.765 1.00 57.84 106 GLU A C 1
ATOM 816 O O . GLU A 1 106 ? -57.223 8.659 7.397 1.00 57.84 106 GLU A O 1
ATOM 821 N N . LEU A 1 107 ? -55.570 10.032 6.764 1.00 55.69 107 LEU A N 1
ATOM 822 C CA . LEU A 1 107 ? -56.029 11.205 7.515 1.00 55.69 107 LEU A CA 1
ATOM 823 C C . LEU A 1 107 ? -56.587 12.306 6.580 1.00 55.69 107 LEU A C 1
ATOM 825 O O . LEU A 1 107 ? -56.028 12.582 5.521 1.00 55.69 107 LEU A O 1
ATOM 829 N N . PRO A 1 108 ? -57.712 12.964 6.933 1.00 49.66 108 PRO A N 1
ATOM 830 C CA . PRO A 1 108 ? -58.377 13.917 6.045 1.00 49.66 108 PRO A CA 1
ATOM 831 C C . PRO A 1 108 ? -57.551 15.201 5.797 1.00 49.66 108 PRO A C 1
ATOM 833 O O . PRO A 1 108 ? -56.873 15.702 6.698 1.00 49.66 108 PRO A O 1
ATOM 836 N N . PRO A 1 109 ? -57.652 15.795 4.590 1.00 47.88 109 PRO A N 1
ATOM 837 C CA . PRO A 1 109 ? -56.725 16.805 4.088 1.00 47.88 109 PRO A CA 1
ATOM 838 C C . PRO A 1 109 ? -57.011 18.188 4.684 1.00 47.88 109 PRO A C 1
ATOM 840 O O . PRO A 1 109 ? -57.824 18.949 4.161 1.00 47.88 109 PRO A O 1
ATOM 843 N N . ALA A 1 110 ? -56.327 18.542 5.771 1.00 49.22 110 ALA A N 1
ATOM 844 C CA . ALA A 1 110 ? -56.380 1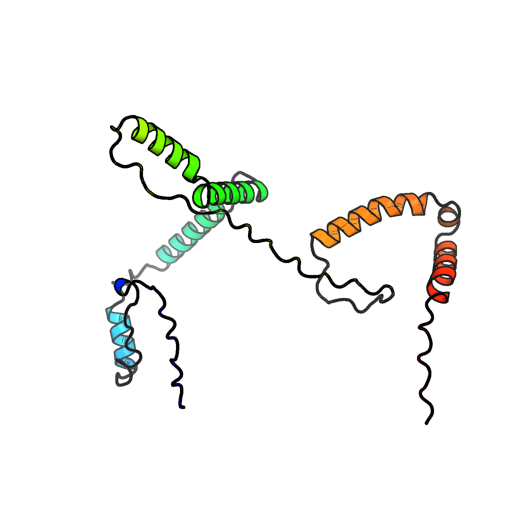9.903 6.316 1.00 49.22 110 ALA A CA 1
ATOM 845 C C . ALA A 1 110 ? -55.007 20.529 6.620 1.00 49.22 110 ALA A C 1
ATOM 847 O O . ALA A 1 110 ? -54.963 21.680 7.047 1.00 49.22 110 ALA A O 1
ATOM 848 N N . VAL A 1 111 ? -53.882 19.834 6.393 1.00 51.72 111 VAL A N 1
ATOM 849 C CA . VAL A 1 111 ? -52.556 20.322 6.833 1.00 51.72 111 VAL A CA 1
ATOM 850 C C . VAL A 1 111 ? -51.439 20.046 5.812 1.00 51.72 111 VAL A C 1
ATOM 852 O O . VAL A 1 111 ? -50.355 19.607 6.169 1.00 51.72 111 VAL A O 1
ATOM 855 N N . VAL A 1 112 ? -51.667 20.314 4.522 1.00 48.72 112 VAL A N 1
ATOM 856 C CA . VAL A 1 112 ? -50.619 20.173 3.486 1.00 48.72 112 VAL A CA 1
ATOM 857 C C . VAL A 1 112 ? -50.345 21.515 2.813 1.00 48.72 112 VAL A C 1
ATOM 859 O O . VAL A 1 112 ? -50.676 21.731 1.652 1.00 48.72 112 VAL A O 1
ATOM 862 N N . GLN A 1 113 ? -49.750 22.450 3.552 1.00 47.16 113 GLN A N 1
ATOM 863 C CA . GLN A 1 113 ? -49.082 23.615 2.965 1.00 47.16 113 GLN A CA 1
ATOM 864 C C . GLN A 1 113 ? -47.881 24.004 3.818 1.00 47.16 113 GLN A C 1
ATOM 866 O O . GLN A 1 113 ? -48.028 24.728 4.797 1.00 47.16 113 GLN A O 1
ATOM 871 N N . SER A 1 114 ? -46.697 23.516 3.449 1.00 40.62 114 SER A N 1
ATOM 872 C CA . SER A 1 114 ? -45.417 24.243 3.500 1.00 40.62 114 SER A CA 1
ATOM 873 C C . SER A 1 114 ? -44.259 23.252 3.430 1.00 40.62 114 SER A C 1
ATOM 875 O O . SER A 1 114 ? -44.076 22.464 4.346 1.00 40.62 114 SER A O 1
ATOM 877 N N . THR A 1 115 ? -43.489 23.293 2.335 1.00 36.59 115 THR A N 1
ATOM 878 C CA . THR A 1 115 ? -42.009 23.174 2.283 1.00 36.59 115 THR A CA 1
ATOM 879 C C . THR A 1 115 ? -41.544 22.745 0.887 1.00 36.59 115 THR A C 1
ATOM 881 O O . THR A 1 115 ? -41.195 21.604 0.616 1.00 36.59 115 THR A O 1
ATOM 884 N N . THR A 1 116 ? -41.510 23.712 -0.027 1.00 42.66 116 THR A N 1
ATOM 885 C CA . THR A 1 116 ? -40.673 23.678 -1.235 1.00 42.66 116 THR A CA 1
ATOM 886 C C . THR A 1 116 ? -39.390 24.457 -0.951 1.00 42.66 116 THR A C 1
ATOM 888 O O . THR A 1 116 ? -39.461 25.674 -0.794 1.00 42.66 116 THR A O 1
ATOM 891 N N . VAL A 1 117 ? -38.240 23.778 -0.902 1.00 41.06 117 VAL A N 1
ATOM 892 C CA . VAL A 1 117 ? -36.885 24.374 -0.905 1.00 41.06 117 VAL A CA 1
ATOM 893 C C . VAL A 1 117 ? -35.991 23.410 -1.700 1.00 41.06 117 VAL A C 1
ATOM 895 O O . VAL A 1 117 ? -35.820 22.268 -1.294 1.00 41.06 117 VAL A O 1
ATOM 898 N N . GLN A 1 118 ? -35.768 23.690 -2.987 1.00 38.88 118 GLN A N 1
ATOM 899 C CA . GLN A 1 118 ? -34.505 24.193 -3.558 1.00 38.88 118 GLN A CA 1
ATOM 900 C C . GLN A 1 118 ? -33.306 23.252 -3.350 1.00 38.88 118 GLN A C 1
ATOM 902 O O . GLN A 1 118 ? -32.642 23.273 -2.320 1.00 38.88 118 GLN A O 1
ATOM 907 N N . ASP A 1 119 ? -33.061 22.453 -4.394 1.00 34.12 119 ASP A N 1
ATOM 908 C CA . ASP A 1 119 ? -31.803 21.774 -4.708 1.00 34.12 119 ASP A CA 1
ATOM 909 C C . ASP A 1 119 ? -30.728 22.829 -5.012 1.00 34.12 119 ASP A C 1
ATOM 911 O O . ASP A 1 119 ? -30.902 23.630 -5.933 1.00 34.12 119 ASP A O 1
ATOM 915 N N . ASP A 1 120 ? -29.616 22.804 -4.277 1.00 34.94 120 ASP A N 1
ATOM 916 C CA . ASP A 1 120 ? -28.389 23.505 -4.656 1.00 34.94 120 ASP A CA 1
ATOM 917 C C . ASP A 1 120 ? -27.224 22.503 -4.604 1.00 34.94 120 ASP A C 1
ATOM 919 O O . ASP A 1 120 ? -26.840 21.983 -3.551 1.00 34.94 120 ASP A O 1
ATOM 923 N N . GLU A 1 121 ? -26.718 22.160 -5.789 1.00 42.06 121 GLU A N 1
ATOM 924 C CA . GLU A 1 121 ? -25.625 21.216 -5.999 1.00 42.06 121 GLU A CA 1
ATOM 925 C C . GLU A 1 121 ? -24.279 21.819 -5.558 1.00 42.06 121 GLU A C 1
ATOM 927 O O . GLU A 1 121 ? -23.651 22.593 -6.285 1.00 42.06 121 GLU A O 1
ATOM 932 N N . GLU A 1 122 ? -23.744 21.386 -4.415 1.00 40.81 122 GLU A N 1
ATOM 933 C CA . GLU A 1 122 ? -22.346 21.657 -4.066 1.00 40.81 122 GLU A CA 1
ATOM 934 C C . GLU A 1 122 ? -21.392 20.626 -4.696 1.00 40.81 122 GLU A C 1
ATOM 936 O O . GLU A 1 122 ? -21.266 19.471 -4.275 1.00 40.81 122 GLU A O 1
ATOM 941 N N . GLN A 1 123 ? -20.645 21.069 -5.711 1.00 48.25 123 GLN A N 1
ATOM 942 C CA . GLN A 1 123 ? -19.522 20.324 -6.275 1.00 48.25 123 GLN A CA 1
ATOM 943 C C . GLN A 1 123 ? -18.325 20.242 -5.308 1.00 48.25 123 GLN A C 1
ATOM 945 O O . GLN A 1 123 ? -17.815 21.274 -4.867 1.00 48.25 123 GLN A O 1
ATOM 950 N N . PRO A 1 124 ? -17.723 19.056 -5.087 1.00 43.19 124 PRO A N 1
ATOM 951 C CA . PRO A 1 124 ? -16.452 18.968 -4.386 1.00 43.19 124 PRO A CA 1
ATOM 952 C C . PRO A 1 124 ? -15.299 19.368 -5.319 1.00 43.19 124 PRO A C 1
ATOM 954 O O . PRO A 1 124 ? -14.948 18.669 -6.279 1.00 43.19 124 PRO A O 1
ATOM 957 N N . SER A 1 125 ? -14.672 20.499 -4.998 1.00 46.72 125 SER A N 1
ATOM 958 C CA . SER A 1 125 ? -13.478 21.014 -5.663 1.00 46.72 125 SER A CA 1
ATOM 959 C C . SER A 1 125 ? -12.336 19.982 -5.651 1.00 46.72 125 SER A C 1
ATOM 961 O O . SER A 1 125 ? -11.840 19.508 -4.626 1.00 46.72 125 SER A O 1
ATOM 963 N N . LYS A 1 126 ? -11.908 19.582 -6.853 1.00 46.88 126 LYS A N 1
ATOM 964 C CA . LYS A 1 126 ? -10.821 18.621 -7.066 1.00 46.88 126 LYS A CA 1
ATOM 965 C C . LYS A 1 126 ? -9.479 19.274 -6.727 1.00 46.88 126 LYS A C 1
ATOM 967 O O . LYS A 1 126 ? -8.949 20.058 -7.513 1.00 46.88 126 LYS A O 1
ATOM 972 N N . ALA A 1 127 ? -8.882 18.880 -5.603 1.00 47.94 127 ALA A N 1
ATOM 973 C CA . ALA A 1 127 ? -7.493 19.196 -5.278 1.00 47.94 127 ALA A CA 1
ATOM 974 C C . ALA A 1 127 ? -6.551 18.749 -6.417 1.00 47.94 127 ALA A C 1
ATOM 976 O O . ALA A 1 127 ? -6.488 17.567 -6.786 1.00 47.94 127 ALA A O 1
ATOM 977 N N . LYS A 1 128 ? -5.825 19.714 -6.993 1.00 48.28 128 LYS A N 1
ATOM 978 C CA . LYS A 1 128 ? -4.879 19.513 -8.098 1.00 48.28 128 LYS A CA 1
ATOM 979 C C . LYS A 1 128 ? -3.729 18.618 -7.626 1.00 48.28 128 LYS A C 1
ATOM 981 O O . LYS A 1 128 ? -2.939 18.992 -6.765 1.00 48.28 128 LYS A O 1
ATOM 986 N N . LYS A 1 129 ? -3.623 17.416 -8.196 1.00 54.47 129 LYS A N 1
ATOM 987 C CA . LYS A 1 129 ? -2.489 16.511 -7.964 1.00 54.47 129 LYS A CA 1
ATOM 988 C C . LYS A 1 129 ? -1.278 17.035 -8.732 1.00 54.47 129 LYS A C 1
ATOM 990 O O . LYS A 1 129 ? -1.302 17.055 -9.961 1.00 54.47 129 LYS A O 1
ATOM 995 N N . ALA A 1 130 ? -0.235 17.440 -8.007 1.00 55.22 130 ALA A N 1
ATOM 996 C CA . ALA A 1 130 ? 1.061 17.780 -8.584 1.00 55.22 130 ALA A CA 1
ATOM 997 C C . ALA A 1 130 ? 1.600 16.593 -9.401 1.00 55.22 130 ALA A C 1
ATOM 999 O O . ALA A 1 130 ? 1.587 15.446 -8.938 1.00 55.22 130 ALA A O 1
ATOM 1000 N N . ARG A 1 131 ? 2.022 16.867 -10.638 1.00 57.78 131 ARG A N 1
ATOM 1001 C CA . ARG A 1 131 ? 2.623 15.873 -11.533 1.00 57.78 131 ARG A CA 1
ATOM 1002 C C . ARG A 1 131 ? 4.011 15.498 -10.991 1.00 57.78 131 ARG A C 1
ATOM 1004 O O . ARG A 1 131 ? 4.748 16.407 -10.615 1.00 57.78 131 ARG A O 1
ATOM 1011 N N . PRO A 1 132 ? 4.378 14.207 -10.925 1.00 55.19 132 PRO A N 1
ATOM 1012 C CA . PRO A 1 132 ? 5.739 13.825 -10.573 1.00 55.19 132 PRO A CA 1
ATOM 1013 C C . PRO A 1 132 ? 6.691 14.256 -11.694 1.00 55.19 132 PRO A C 1
ATOM 1015 O O . PRO A 1 132 ? 6.400 14.042 -12.873 1.00 55.19 132 PRO A O 1
ATOM 1018 N N . THR A 1 133 ? 7.810 14.868 -11.322 1.00 58.22 133 THR A N 1
ATOM 1019 C CA . THR A 1 133 ? 8.914 15.171 -12.231 1.00 58.22 133 THR A CA 1
ATOM 1020 C C . THR A 1 133 ? 9.568 13.858 -12.681 1.00 58.22 133 THR A C 1
ATOM 1022 O O . THR A 1 133 ? 9.933 13.033 -11.838 1.00 58.22 133 THR A O 1
ATOM 1025 N N . PRO A 1 134 ? 9.685 13.601 -13.994 1.00 49.41 134 PRO A N 1
ATOM 1026 C CA . PRO A 1 134 ? 10.398 12.431 -14.488 1.00 49.41 134 PRO A CA 1
ATOM 1027 C C . PRO A 1 134 ? 11.910 12.645 -14.310 1.00 49.41 134 PRO A C 1
ATOM 1029 O O . PRO A 1 134 ? 12.438 13.646 -14.780 1.00 49.41 134 PRO A O 1
ATOM 1032 N N . GLY A 1 135 ? 12.596 11.720 -13.625 1.00 54.78 135 GLY A N 1
ATOM 1033 C CA . GLY A 1 135 ? 14.069 11.678 -13.584 1.00 54.78 135 GLY A CA 1
ATOM 1034 C C . GLY A 1 135 ? 14.733 11.525 -12.210 1.00 54.78 135 GLY A C 1
ATOM 1035 O O . GLY A 1 135 ? 15.929 11.268 -12.162 1.00 54.78 135 GLY A O 1
ATOM 1036 N N . LEU A 1 136 ? 14.002 11.619 -11.094 1.00 45.69 136 LEU A N 1
ATOM 1037 C CA . LEU A 1 136 ? 14.580 11.431 -9.755 1.00 45.69 136 LEU A CA 1
ATOM 1038 C C . LEU A 1 136 ? 14.404 9.981 -9.273 1.00 45.69 136 LEU A C 1
ATOM 1040 O O . LEU A 1 136 ? 13.351 9.602 -8.756 1.00 45.69 136 LEU A O 1
ATOM 1044 N N . ILE A 1 137 ? 15.442 9.159 -9.435 1.00 54.00 137 ILE A N 1
ATOM 1045 C CA . ILE A 1 137 ? 15.575 7.887 -8.714 1.00 54.00 137 ILE A CA 1
ATOM 1046 C C . ILE A 1 137 ? 16.352 8.195 -7.433 1.00 54.00 137 ILE A C 1
ATOM 1048 O O . ILE A 1 137 ? 17.553 8.421 -7.488 1.00 54.00 137 ILE A O 1
ATOM 1052 N N . GLY A 1 138 ? 15.668 8.225 -6.287 1.00 50.28 138 GLY A N 1
ATOM 1053 C CA . GLY A 1 138 ? 16.328 8.260 -4.973 1.00 50.28 138 GLY A CA 1
ATOM 1054 C C . GLY A 1 138 ? 15.757 9.252 -3.963 1.00 50.28 138 GLY A C 1
ATOM 1055 O O . GLY A 1 138 ? 15.798 8.973 -2.772 1.00 50.28 138 GLY A O 1
ATOM 1056 N N . GLU A 1 139 ? 15.133 10.346 -4.397 1.00 52.97 139 GLU A N 1
ATOM 1057 C CA . GLU A 1 139 ? 14.613 11.365 -3.473 1.00 52.97 139 GLU A CA 1
ATOM 1058 C C . GLU A 1 139 ? 13.099 11.510 -3.614 1.00 52.97 139 GLU A C 1
ATOM 1060 O O . GLU A 1 139 ? 12.567 12.403 -4.269 1.00 52.97 139 GLU A O 1
ATOM 1065 N N . GLY A 1 140 ? 12.365 10.568 -3.028 1.00 52.84 140 GLY A N 1
ATOM 1066 C CA . GLY A 1 140 ? 10.916 10.529 -3.164 1.00 52.84 140 GLY A CA 1
ATOM 1067 C C . GLY A 1 140 ? 10.237 9.970 -1.933 1.00 52.84 140 GLY A C 1
ATOM 1068 O O . GLY A 1 140 ? 9.784 8.837 -1.975 1.00 52.84 140 GLY A O 1
ATOM 1069 N N . LYS A 1 141 ? 10.121 10.802 -0.888 1.00 59.22 141 LYS A N 1
ATOM 1070 C CA . LYS A 1 141 ? 9.229 10.650 0.276 1.00 59.22 141 LYS A CA 1
ATOM 1071 C C . LYS A 1 141 ? 9.399 9.316 1.015 1.00 59.22 141 LYS A C 1
ATOM 1073 O O . LYS A 1 141 ? 8.900 8.289 0.578 1.00 59.22 141 LYS A O 1
ATOM 1078 N N . GLY A 1 142 ? 9.924 9.354 2.241 1.00 58.25 142 GLY A N 1
ATOM 1079 C CA . GLY A 1 142 ? 9.891 8.218 3.183 1.00 58.25 142 GLY A CA 1
ATOM 1080 C C . GLY A 1 142 ? 8.486 7.670 3.513 1.00 58.25 142 GLY A C 1
ATOM 1081 O O . GLY A 1 142 ? 8.347 6.784 4.349 1.00 58.25 142 GLY A O 1
ATOM 1082 N N . ALA A 1 143 ? 7.433 8.173 2.861 1.00 68.19 143 ALA A N 1
ATOM 1083 C CA . ALA A 1 143 ? 6.091 7.631 2.900 1.00 68.19 143 ALA A CA 1
ATOM 1084 C C . ALA A 1 143 ? 5.886 6.626 1.746 1.00 68.19 143 ALA A C 1
ATOM 1086 O O . ALA A 1 143 ? 5.974 7.006 0.574 1.00 68.19 143 ALA A O 1
ATOM 1087 N N . PRO A 1 144 ? 5.547 5.35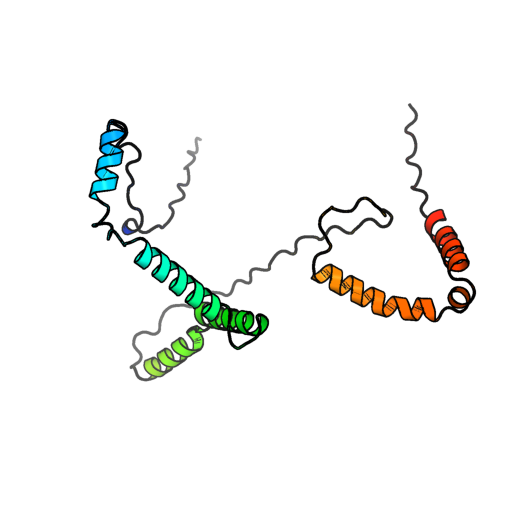7 2.039 1.00 79.25 144 PRO A N 1
ATOM 1088 C CA . PRO A 1 144 ? 5.282 4.368 1.005 1.00 79.25 144 PRO A CA 1
ATOM 1089 C C . PRO A 1 144 ? 4.112 4.801 0.114 1.00 79.25 144 PRO A C 1
ATOM 1091 O O . PRO A 1 144 ? 3.148 5.416 0.576 1.00 79.25 144 PRO A O 1
ATOM 1094 N N . LEU A 1 145 ? 4.158 4.399 -1.162 1.00 81.00 145 LEU A N 1
ATOM 1095 C CA . LEU A 1 145 ? 3.051 4.563 -2.110 1.00 81.00 145 LEU A CA 1
ATOM 1096 C C . LEU A 1 145 ? 1.720 4.156 -1.466 1.00 81.00 145 LEU A C 1
ATOM 1098 O O . LEU A 1 145 ? 1.598 3.063 -0.890 1.00 81.00 145 LEU A O 1
ATOM 1102 N N . SER A 1 146 ? 0.704 5.010 -1.621 1.00 88.69 146 SER A N 1
ATOM 1103 C CA . SER A 1 146 ? -0.655 4.704 -1.166 1.00 88.69 146 SER A CA 1
ATOM 1104 C C . SER A 1 146 ? -1.158 3.404 -1.804 1.00 88.69 146 SER A C 1
ATOM 1106 O O . SER A 1 146 ? -0.761 3.040 -2.914 1.00 88.69 146 SER A O 1
ATOM 1108 N N . LYS A 1 147 ? -2.084 2.702 -1.140 1.00 90.94 147 LYS A N 1
ATOM 1109 C CA . LYS A 1 147 ? -2.626 1.416 -1.629 1.00 90.94 147 LYS A CA 1
ATOM 1110 C C . LYS A 1 147 ? -3.146 1.502 -3.070 1.00 90.94 147 LYS A C 1
ATOM 1112 O O . LYS A 1 147 ? -2.903 0.602 -3.869 1.00 90.94 147 LYS A O 1
ATOM 1117 N N . ASN A 1 148 ? -3.804 2.609 -3.416 1.00 90.81 148 ASN A N 1
ATOM 1118 C CA . ASN A 1 148 ? -4.330 2.837 -4.762 1.00 90.81 148 ASN A CA 1
ATOM 1119 C C . ASN A 1 148 ? -3.219 3.081 -5.790 1.00 90.81 148 ASN A C 1
ATOM 1121 O O . ASN A 1 148 ? -3.299 2.558 -6.898 1.00 90.81 148 ASN A O 1
ATOM 1125 N N . GLN A 1 149 ? -2.174 3.832 -5.431 1.00 92.00 149 GLN A N 1
ATOM 1126 C CA . GLN A 1 149 ? -1.009 4.021 -6.301 1.00 92.00 149 GLN A CA 1
ATOM 1127 C C . GLN A 1 149 ? -0.262 2.705 -6.512 1.00 92.00 149 GLN A C 1
ATOM 1129 O O . GLN A 1 149 ? 0.051 2.369 -7.648 1.00 92.00 149 GLN A O 1
ATOM 1134 N N . ARG A 1 150 ? -0.066 1.914 -5.451 1.00 90.38 150 ARG A N 1
ATOM 1135 C CA . ARG A 1 150 ? 0.561 0.591 -5.542 1.00 90.38 150 ARG A CA 1
ATOM 1136 C C . ARG A 1 150 ? -0.228 -0.344 -6.454 1.00 90.38 150 ARG A C 1
ATOM 1138 O O . ARG A 1 150 ? 0.361 -0.994 -7.305 1.00 90.38 150 ARG A O 1
ATOM 1145 N N . LYS A 1 151 ? -1.560 -0.370 -6.332 1.00 94.88 151 LYS A N 1
ATOM 1146 C CA . LYS A 1 151 ? -2.421 -1.174 -7.213 1.00 94.88 151 LYS A CA 1
ATOM 1147 C C . LYS A 1 151 ? -2.276 -0.761 -8.679 1.00 94.88 151 LYS A C 1
ATOM 1149 O O . LYS A 1 151 ? -2.145 -1.629 -9.533 1.00 94.88 151 LYS A O 1
ATOM 1154 N N . ARG A 1 152 ? -2.273 0.545 -8.963 1.00 94.00 152 ARG A N 1
ATOM 1155 C CA . ARG A 1 152 ? -2.081 1.063 -10.328 1.00 94.00 152 ARG A CA 1
ATOM 1156 C C . ARG A 1 152 ? -0.694 0.728 -10.875 1.00 94.00 152 ARG A C 1
ATOM 1158 O O . ARG A 1 152 ? -0.603 0.280 -12.008 1.00 94.00 152 ARG A O 1
ATOM 1165 N N . ALA A 1 153 ? 0.354 0.880 -10.066 1.00 92.06 153 ALA A N 1
ATOM 1166 C CA . ALA A 1 153 ? 1.716 0.507 -10.444 1.00 92.06 153 ALA A CA 1
ATOM 1167 C C . ALA A 1 153 ? 1.817 -0.992 -10.768 1.00 92.06 153 ALA A C 1
ATOM 1169 O O . ALA A 1 153 ? 2.320 -1.352 -11.822 1.00 92.06 153 ALA A O 1
ATOM 1170 N N . LEU A 1 154 ? 1.243 -1.861 -9.928 1.00 94.88 154 LEU A N 1
ATOM 1171 C CA . LEU A 1 154 ? 1.215 -3.307 -10.178 1.00 94.88 154 LEU A CA 1
ATOM 1172 C C . LEU A 1 154 ? 0.434 -3.679 -11.446 1.00 94.88 154 LEU A C 1
ATOM 1174 O O . LEU A 1 154 ? 0.834 -4.588 -12.164 1.00 94.88 154 LEU A O 1
ATOM 1178 N N . GLN A 1 155 ? -0.676 -2.993 -11.734 1.00 95.81 155 GLN A N 1
ATOM 1179 C CA . GLN A 1 155 ? -1.430 -3.207 -12.974 1.00 95.81 155 GLN A CA 1
ATOM 1180 C C . GLN A 1 155 ? -0.619 -2.809 -14.208 1.00 95.81 155 GLN A C 1
ATOM 1182 O O . GLN A 1 155 ? -0.638 -3.531 -15.200 1.00 95.81 155 GLN A O 1
ATOM 1187 N N . LEU A 1 156 ? 0.106 -1.692 -14.134 1.00 95.56 156 LEU A N 1
ATOM 1188 C CA . LEU A 1 156 ? 0.971 -1.230 -15.215 1.00 95.56 156 LEU A CA 1
ATOM 1189 C C . LEU A 1 156 ? 2.115 -2.226 -15.446 1.00 95.56 156 LEU A C 1
ATOM 1191 O O . LEU A 1 156 ? 2.308 -2.688 -16.567 1.00 95.56 156 LEU A O 1
ATOM 1195 N N . GLU A 1 157 ? 2.801 -2.646 -14.382 1.00 94.19 157 GLU A N 1
ATOM 1196 C CA . GLU A 1 157 ? 3.884 -3.631 -14.474 1.00 94.19 157 GLU A CA 1
ATOM 1197 C C . GLU A 1 157 ? 3.396 -4.986 -15.005 1.00 94.19 157 GLU A C 1
ATOM 1199 O O . GLU A 1 157 ? 4.064 -5.595 -15.837 1.00 94.19 157 GLU A O 1
ATOM 1204 N N . LYS A 1 158 ? 2.183 -5.423 -14.637 1.00 96.25 158 LYS A N 1
ATOM 1205 C CA . LYS A 1 158 ? 1.577 -6.640 -15.199 1.00 96.25 158 LYS A CA 1
ATOM 1206 C C . LYS A 1 158 ? 1.441 -6.577 -16.725 1.00 96.25 158 LYS A C 1
ATOM 1208 O O . LYS A 1 158 ? 1.611 -7.601 -17.378 1.00 96.25 158 LYS A O 1
ATOM 1213 N N . MET A 1 159 ? 1.134 -5.408 -17.287 1.00 95.06 159 MET A N 1
ATOM 1214 C CA . MET A 1 159 ? 1.052 -5.221 -18.742 1.00 95.06 159 MET A CA 1
ATOM 1215 C C . MET A 1 159 ? 2.435 -5.048 -19.378 1.00 95.06 159 MET A C 1
ATOM 1217 O O . MET A 1 159 ? 2.661 -5.493 -20.499 1.00 95.06 159 MET A O 1
ATOM 1221 N N . ARG A 1 160 ? 3.369 -4.425 -18.656 1.00 95.06 160 ARG A N 1
ATOM 1222 C CA . ARG A 1 160 ? 4.717 -4.114 -19.136 1.00 95.06 160 ARG A CA 1
ATOM 1223 C C . ARG A 1 160 ? 5.618 -5.344 -19.240 1.00 95.06 160 ARG A C 1
ATOM 1225 O O . ARG A 1 160 ? 6.329 -5.486 -20.230 1.00 95.06 160 ARG A O 1
ATOM 1232 N N . ILE A 1 161 ? 5.606 -6.222 -18.236 1.00 95.31 161 ILE A N 1
ATOM 1233 C CA . ILE A 1 161 ? 6.513 -7.380 -18.157 1.00 95.31 161 ILE A CA 1
ATOM 1234 C C . ILE A 1 161 ? 6.400 -8.291 -19.394 1.00 95.31 161 ILE A C 1
ATOM 1236 O O . ILE A 1 161 ? 7.438 -8.589 -19.983 1.00 95.31 161 ILE A O 1
ATOM 1240 N N . PRO A 1 162 ? 5.195 -8.681 -19.861 1.00 96.62 162 PRO A N 1
ATOM 1241 C CA . PRO A 1 162 ? 5.062 -9.475 -21.080 1.00 96.62 162 PRO A CA 1
ATOM 1242 C C . PRO A 1 162 ? 5.666 -8.792 -22.309 1.00 96.62 162 PRO A C 1
ATOM 1244 O O . PRO A 1 162 ? 6.310 -9.455 -23.114 1.00 96.62 162 PRO A O 1
ATOM 1247 N N . MET A 1 163 ? 5.517 -7.468 -22.433 1.00 93.56 163 MET A N 1
ATOM 1248 C CA . MET A 1 163 ? 6.094 -6.717 -23.553 1.00 93.56 163 MET A CA 1
ATOM 1249 C C . MET A 1 163 ? 7.625 -6.735 -23.519 1.00 93.56 163 MET A C 1
ATOM 1251 O O . MET A 1 163 ? 8.256 -6.916 -24.556 1.00 93.56 163 MET A O 1
ATOM 1255 N N . ILE A 1 164 ? 8.227 -6.596 -22.333 1.00 93.81 164 ILE A N 1
ATOM 1256 C CA . ILE A 1 164 ? 9.686 -6.683 -22.169 1.00 93.81 164 ILE A CA 1
ATOM 1257 C C . ILE A 1 164 ? 10.180 -8.084 -22.542 1.00 93.81 164 ILE A C 1
ATOM 1259 O O . ILE A 1 164 ? 11.127 -8.208 -23.311 1.00 93.81 164 ILE A O 1
ATOM 1263 N N . ILE A 1 165 ? 9.514 -9.128 -22.042 1.00 94.00 165 ILE A N 1
ATOM 1264 C CA . ILE A 1 165 ? 9.895 -10.524 -22.302 1.00 94.00 165 ILE A CA 1
ATOM 1265 C C . ILE A 1 165 ? 9.712 -10.890 -23.783 1.00 94.00 165 ILE A C 1
ATOM 1267 O O . ILE A 1 165 ? 10.494 -11.670 -24.314 1.00 94.00 165 ILE A O 1
ATOM 1271 N N . SER A 1 166 ? 8.718 -10.312 -24.466 1.00 95.56 166 SER A N 1
ATOM 1272 C CA . SER A 1 166 ? 8.493 -10.547 -25.899 1.00 95.56 166 SER A CA 1
ATOM 1273 C C . SER A 1 166 ? 9.575 -9.956 -26.810 1.00 95.56 166 SER A C 1
ATOM 1275 O O . SER A 1 166 ? 9.627 -10.298 -27.989 1.00 95.56 166 SER A O 1
ATOM 1277 N N . ASN A 1 167 ? 10.435 -9.070 -26.294 1.00 93.50 167 ASN A N 1
ATOM 1278 C CA . ASN A 1 167 ? 11.500 -8.470 -27.085 1.00 93.50 167 ASN A CA 1
ATOM 1279 C C . ASN A 1 167 ? 12.661 -9.474 -27.268 1.00 93.50 167 ASN A C 1
ATOM 1281 O O . ASN A 1 167 ? 13.268 -9.884 -26.273 1.00 93.50 167 ASN A O 1
ATOM 1285 N N . PRO A 1 168 ? 13.018 -9.847 -28.514 1.00 94.75 168 PRO A N 1
ATOM 1286 C CA . PRO A 1 168 ? 14.067 -10.834 -28.769 1.00 94.75 168 PRO A CA 1
ATOM 1287 C C . PRO A 1 168 ? 15.447 -10.377 -28.277 1.00 94.75 168 PRO A C 1
ATOM 1289 O O . PRO A 1 168 ? 16.231 -11.199 -27.802 1.00 94.75 168 PRO A O 1
ATOM 1292 N N . GLU A 1 169 ? 15.740 -9.074 -28.321 1.00 94.00 169 GLU A N 1
ATOM 1293 C CA . GLU A 1 169 ? 17.011 -8.549 -27.814 1.00 94.00 169 GLU A CA 1
ATOM 1294 C C . GLU A 1 169 ? 17.122 -8.755 -26.304 1.00 94.00 169 GLU A C 1
ATOM 1296 O O . GLU A 1 169 ? 18.159 -9.205 -25.816 1.00 94.00 169 GLU A O 1
ATOM 1301 N N . PHE A 1 170 ? 16.023 -8.526 -25.577 1.00 95.31 170 PHE A N 1
ATOM 1302 C CA . PHE A 1 170 ? 15.974 -8.725 -24.132 1.00 95.31 170 PHE A CA 1
ATOM 1303 C C . PHE A 1 170 ? 16.141 -10.203 -23.750 1.00 95.31 170 PHE A C 1
ATOM 1305 O O . PHE A 1 170 ? 16.806 -10.502 -22.759 1.00 95.31 170 PHE A O 1
ATOM 1312 N N . ALA A 1 171 ? 15.582 -11.124 -24.543 1.00 94.38 171 ALA A N 1
ATOM 1313 C CA . ALA A 1 171 ? 15.757 -12.562 -24.346 1.00 94.38 171 ALA A CA 1
ATOM 1314 C C . ALA A 1 171 ? 17.205 -13.024 -24.606 1.00 94.38 171 ALA A C 1
ATOM 1316 O O . ALA A 1 171 ? 17.696 -13.907 -23.906 1.00 94.38 171 ALA A O 1
ATOM 1317 N N . SER A 1 172 ? 17.895 -12.421 -25.582 1.00 95.81 172 SER A N 1
ATOM 1318 C CA . SER A 1 172 ? 19.294 -12.747 -25.899 1.00 95.81 172 SER A CA 1
ATOM 1319 C C . SER A 1 172 ? 20.296 -12.197 -24.876 1.00 95.81 172 SER A C 1
ATOM 1321 O O . SER A 1 172 ? 21.179 -12.926 -24.424 1.00 95.81 172 SER A O 1
ATOM 1323 N N . ASN A 1 173 ? 20.177 -10.918 -24.499 1.00 96.25 173 ASN A N 1
ATOM 1324 C CA . ASN A 1 173 ? 21.075 -10.261 -23.556 1.00 96.25 173 ASN A CA 1
ATOM 1325 C C . ASN A 1 173 ? 20.368 -9.095 -22.835 1.00 96.25 173 ASN A C 1
ATOM 1327 O O . ASN A 1 173 ? 20.449 -7.942 -23.276 1.00 96.25 173 ASN A O 1
ATOM 1331 N N . PRO A 1 174 ? 19.734 -9.352 -21.675 1.00 95.50 174 PRO A N 1
ATOM 1332 C CA . PRO A 1 174 ? 18.948 -8.339 -20.977 1.00 95.50 174 PRO A CA 1
ATOM 1333 C C . PRO A 1 174 ? 19.808 -7.162 -20.499 1.00 95.50 174 PRO A C 1
ATOM 1335 O O . PRO A 1 174 ? 19.362 -6.015 -20.526 1.00 95.50 174 PRO A O 1
ATOM 1338 N N . PHE A 1 175 ? 21.061 -7.411 -20.100 1.00 95.50 175 PHE A N 1
ATOM 1339 C CA . PHE A 1 175 ? 21.962 -6.361 -19.620 1.00 95.50 175 PHE A CA 1
ATOM 1340 C C . PHE A 1 175 ? 22.380 -5.401 -20.733 1.00 95.50 175 PHE A C 1
ATOM 1342 O O . PHE A 1 175 ? 22.457 -4.192 -20.504 1.00 95.50 175 PHE A O 1
ATOM 1349 N N . GLN A 1 176 ? 22.627 -5.916 -21.939 1.00 96.19 176 GLN A N 1
ATOM 1350 C CA . GLN A 1 176 ? 22.950 -5.082 -23.093 1.00 96.19 176 GLN A CA 1
ATOM 1351 C C . GLN A 1 176 ? 21.748 -4.237 -23.515 1.00 96.19 176 GLN A C 1
ATOM 1353 O O . GLN A 1 176 ? 21.900 -3.029 -23.682 1.00 96.19 176 GLN A O 1
ATOM 1358 N N . THR A 1 177 ? 20.550 -4.823 -23.576 1.00 95.19 177 THR A N 1
ATOM 1359 C CA . THR A 1 177 ? 19.316 -4.081 -23.876 1.00 95.19 177 THR A CA 1
ATOM 1360 C C . THR A 1 177 ? 19.054 -2.973 -22.854 1.00 95.19 177 THR A C 1
ATOM 1362 O O . THR A 1 177 ? 18.727 -1.851 -23.239 1.00 95.19 177 THR A O 1
ATOM 1365 N N . ILE A 1 178 ? 19.250 -3.239 -21.556 1.00 93.06 178 ILE A N 1
ATOM 1366 C CA . ILE A 1 178 ? 19.125 -2.215 -20.506 1.00 93.06 178 ILE A CA 1
ATOM 1367 C C . ILE A 1 178 ? 20.168 -1.105 -20.700 1.00 93.06 178 ILE A C 1
ATOM 1369 O O . ILE A 1 178 ? 19.816 0.072 -20.613 1.00 93.06 178 ILE A O 1
ATOM 1373 N N . ARG A 1 179 ? 21.428 -1.449 -21.005 1.00 94.44 179 ARG A N 1
ATOM 1374 C CA . ARG A 1 179 ? 22.500 -0.470 -21.252 1.00 94.44 179 ARG A CA 1
ATOM 1375 C C . ARG A 1 179 ? 22.165 0.439 -22.434 1.00 94.44 179 ARG A C 1
ATOM 1377 O O . ARG A 1 179 ? 22.230 1.656 -22.292 1.00 94.44 179 ARG A O 1
ATOM 1384 N N . THR A 1 180 ? 21.755 -0.136 -23.561 1.00 92.50 180 THR A N 1
ATOM 1385 C CA . THR A 1 180 ? 21.360 0.614 -24.761 1.00 92.50 180 THR A CA 1
ATOM 1386 C C . THR A 1 180 ? 20.113 1.463 -24.507 1.00 92.50 180 THR A C 1
ATOM 1388 O O . THR A 1 180 ? 20.067 2.626 -24.902 1.00 92.50 180 THR A O 1
ATOM 1391 N N . HIS A 1 181 ? 19.115 0.941 -23.787 1.00 91.06 181 HIS A N 1
ATOM 1392 C CA . HIS A 1 181 ? 17.930 1.711 -23.401 1.00 91.06 181 HIS A CA 1
ATOM 1393 C C . HIS A 1 181 ? 18.285 2.912 -22.516 1.00 91.06 181 HIS A C 1
ATOM 1395 O O . HIS A 1 181 ? 17.798 4.018 -22.755 1.00 91.06 181 HIS A O 1
ATOM 1401 N N . ALA A 1 182 ? 19.150 2.715 -21.520 1.00 91.00 182 ALA A N 1
ATOM 1402 C CA . ALA A 1 182 ? 19.615 3.780 -20.642 1.00 91.00 182 ALA A CA 1
ATOM 1403 C C . ALA A 1 182 ? 20.424 4.830 -21.416 1.00 91.00 182 ALA A C 1
ATOM 1405 O O . ALA A 1 182 ? 20.166 6.016 -21.257 1.00 91.00 182 ALA A O 1
ATOM 1406 N N . GLN A 1 183 ? 21.323 4.418 -22.315 1.00 89.81 183 GLN A N 1
ATOM 1407 C CA . GLN A 1 183 ? 22.040 5.341 -23.204 1.00 89.81 183 GLN A CA 1
ATOM 1408 C C . GLN A 1 183 ? 21.061 6.172 -24.049 1.00 89.81 183 GLN A C 1
ATOM 1410 O O . GLN A 1 183 ? 21.157 7.393 -24.089 1.00 89.81 183 GLN A O 1
ATOM 1415 N N . ASN A 1 184 ? 20.048 5.540 -24.643 1.00 87.00 184 ASN A N 1
ATOM 1416 C CA . ASN A 1 184 ? 19.081 6.228 -25.501 1.00 87.00 184 ASN A CA 1
ATOM 1417 C C . ASN A 1 184 ? 18.115 7.159 -24.746 1.00 87.00 184 ASN A C 1
ATOM 1419 O O . ASN A 1 184 ? 17.583 8.095 -25.350 1.00 87.00 184 ASN A O 1
ATOM 1423 N N . THR A 1 185 ? 17.843 6.889 -23.465 1.00 84.38 185 THR A N 1
ATOM 1424 C CA . THR A 1 185 ? 16.893 7.663 -22.646 1.00 84.38 185 THR A CA 1
ATOM 1425 C C . THR A 1 185 ? 17.567 8.721 -21.775 1.00 84.38 185 THR A C 1
ATOM 1427 O O . THR A 1 185 ? 17.049 9.830 -21.686 1.00 84.38 185 THR A O 1
ATOM 1430 N N . LEU A 1 186 ? 18.726 8.435 -21.177 1.00 71.69 186 LEU A N 1
ATOM 1431 C CA . LEU A 1 186 ? 19.432 9.366 -20.289 1.00 71.69 186 LEU A CA 1
ATOM 1432 C C . LEU A 1 186 ? 20.171 10.470 -21.056 1.00 71.69 186 LEU A C 1
ATOM 1434 O O . LEU A 1 186 ? 20.159 11.612 -20.610 1.00 71.69 186 LEU A O 1
ATOM 1438 N N . LEU A 1 187 ? 20.735 10.178 -22.237 1.00 63.06 187 LEU A N 1
ATOM 1439 C CA . LEU A 1 187 ? 21.455 11.183 -23.041 1.00 63.06 187 LEU A CA 1
ATOM 1440 C C . LEU A 1 187 ? 20.549 12.309 -23.575 1.00 63.06 187 LEU A C 1
ATOM 1442 O O . LEU A 1 187 ? 21.040 13.361 -23.961 1.00 63.06 187 LEU A O 1
ATOM 1446 N N . LYS A 1 188 ? 19.223 12.119 -23.595 1.00 63.72 188 LYS A N 1
ATOM 1447 C CA . LYS A 1 188 ? 18.255 13.127 -24.072 1.00 63.72 188 LYS A CA 1
ATOM 1448 C C . LYS A 1 188 ? 17.767 14.076 -22.973 1.00 63.72 188 LYS A C 1
ATOM 1450 O O . LYS A 1 188 ? 17.000 14.992 -23.261 1.00 63.72 188 LYS A O 1
ATOM 1455 N N . HIS A 1 189 ? 18.180 13.848 -21.729 1.00 57.53 189 HIS A N 1
ATOM 1456 C CA . HIS A 1 189 ? 17.800 14.647 -20.568 1.00 57.53 189 HIS A CA 1
ATOM 1457 C C . HIS A 1 189 ? 19.018 15.315 -19.923 1.00 57.53 189 HIS A C 1
ATOM 1459 O O . HIS A 1 189 ? 19.098 15.387 -18.697 1.00 57.53 189 HIS A O 1
ATOM 1465 N N . GLU A 1 190 ? 19.955 15.838 -20.723 1.00 59.62 190 GLU A N 1
ATOM 1466 C CA . GLU A 1 190 ? 20.790 16.915 -20.192 1.00 59.62 190 GLU A CA 1
ATOM 1467 C C . GLU A 1 190 ? 19.857 18.064 -19.772 1.00 59.62 190 GLU A C 1
ATOM 1469 O O . GLU A 1 190 ? 19.008 18.487 -20.568 1.00 59.62 190 GLU A O 1
ATOM 1474 N N . PRO A 1 191 ? 19.926 18.542 -18.516 1.00 58.66 191 PRO A N 1
ATOM 1475 C CA . PRO A 1 191 ? 19.179 19.723 -18.126 1.00 58.66 191 PRO A CA 1
ATOM 1476 C C . PRO A 1 191 ? 19.660 20.864 -19.019 1.00 58.66 191 PRO A C 1
ATOM 1478 O O . PRO A 1 191 ? 20.857 21.133 -19.068 1.00 58.66 191 PRO A O 1
ATOM 1481 N N . SER A 1 192 ? 18.735 21.516 -19.731 1.00 57.19 192 SER A N 1
ATOM 1482 C CA . SER A 1 192 ? 19.025 22.729 -20.496 1.00 57.19 192 SER A CA 1
ATOM 1483 C C . SER A 1 192 ? 19.885 23.642 -19.628 1.00 57.19 192 SER A C 1
ATOM 1485 O O . SER A 1 192 ? 19.419 24.083 -18.569 1.00 57.19 192 SER A O 1
ATOM 1487 N N . GLN A 1 193 ? 21.141 23.851 -20.030 1.00 59.44 193 GLN A N 1
ATOM 1488 C CA . GLN A 1 193 ? 22.058 24.755 -19.352 1.00 59.44 193 GLN A CA 1
ATOM 1489 C C . GLN A 1 193 ? 21.311 26.071 -19.127 1.00 59.44 193 GLN A C 1
ATOM 1491 O O . GLN A 1 193 ? 20.838 26.696 -20.077 1.00 59.44 193 GLN A O 1
ATOM 1496 N N . LYS A 1 194 ? 21.108 26.448 -17.859 1.00 56.41 194 LYS A N 1
ATOM 1497 C CA . LYS A 1 194 ? 20.617 27.790 -17.541 1.00 56.41 194 LYS A CA 1
ATOM 1498 C C . LYS A 1 194 ? 21.657 28.753 -18.117 1.00 56.41 194 LYS A C 1
ATOM 1500 O O . LYS A 1 194 ? 22.826 28.564 -17.780 1.00 56.41 194 LYS A O 1
ATOM 1505 N N . PRO A 1 195 ? 21.284 29.726 -18.966 1.00 56.84 195 PRO A N 1
ATOM 1506 C CA . PRO A 1 195 ? 22.243 30.717 -19.424 1.00 56.84 195 PRO A CA 1
ATOM 1507 C C . PRO A 1 195 ? 22.794 31.411 -18.180 1.00 56.84 195 PRO A C 1
ATOM 1509 O O . PRO A 1 195 ? 22.034 31.959 -17.377 1.00 56.84 195 PRO A O 1
ATOM 1512 N N . SER A 1 196 ? 24.103 31.289 -17.977 1.00 50.22 196 SER A N 1
ATOM 1513 C CA . SER A 1 196 ? 24.851 32.110 -17.040 1.00 50.22 196 SER A CA 1
ATOM 1514 C C . SER A 1 196 ? 24.554 33.563 -17.391 1.00 50.22 196 SER A C 1
ATOM 1516 O O . SER A 1 196 ? 24.847 34.010 -18.496 1.00 50.22 196 SER A O 1
ATOM 1518 N N . ALA A 1 197 ? 23.893 34.267 -16.474 1.00 57.91 197 ALA A N 1
ATOM 1519 C CA . ALA A 1 197 ? 23.839 35.715 -16.505 1.00 57.91 197 ALA A CA 1
ATOM 1520 C C . ALA A 1 197 ? 25.271 36.198 -16.249 1.00 57.91 197 ALA A C 1
ATOM 1522 O O . ALA A 1 197 ? 25.735 36.169 -15.111 1.00 57.91 197 ALA A O 1
ATOM 1523 N N . GLU A 1 198 ? 25.987 36.499 -17.328 1.00 56.00 198 GLU A N 1
ATOM 1524 C CA . GLU A 1 198 ? 27.227 37.265 -17.275 1.00 56.00 198 GLU A CA 1
ATOM 1525 C C . GLU A 1 198 ? 26.882 38.737 -17.009 1.00 56.00 198 GLU A C 1
ATOM 1527 O O . GLU A 1 198 ? 25.882 39.252 -17.521 1.00 56.00 198 GLU A O 1
ATOM 1532 N N . GLU A 1 199 ? 27.687 39.323 -16.120 1.00 43.41 199 GLU A N 1
ATOM 1533 C CA . GLU A 1 199 ? 27.709 40.717 -15.650 1.00 43.41 199 GLU A CA 1
ATOM 1534 C C . GLU A 1 199 ? 27.879 41.756 -16.764 1.00 43.41 199 GLU A C 1
ATOM 1536 O O . GLU A 1 199 ? 28.622 41.490 -17.737 1.00 43.41 199 GLU A O 1
#

InterPro domains:
  IPR028160 Ribosome biogenesis protein Slx9-like [PF15341] (49-185)

Foldseek 3Di:
DDDDDDDDDPDDPDDPVVDDPDPPCPCVPPDPVVVVVVVVVPPDPPPPQDPVRVVVVVVVVVVVVVVVVPDVDDPVVVVVVVVVVCCCVVPVCVVVVVVVVVVVVVDDDDDPDDDDDDDDDDDDDDDDDDDDDPDDDPDDDPDDDDPVRVVVVVVVVVVVVVVCCPDVVCVVPVVVVVVVVCVVPVVVPPPDPDPPPDD